Protein 8EXM (pdb70)

Solvent-accessible surface area: 13152 Å² total; per-residue (Å²): 94,30,91,72,61,21,81,81,14,56,96,77,56,34,21,66,54,58,28,56,68,4,101,165,110,20,39,131,82,70,18,172,38,2,118,71,119,126,0,66,97,29,21,36,30,130,55,4,3,0,3,39,104,9,26,8,111,5,127,49,119,109,15,40,0,6,1,0,0,58,0,113,8,150,93,7,143,42,27,0,0,0,1,7,0,3,24,115,69,4,10,5,14,2,0,13,0,0,30,40,44,130,2,56,0,0,0,0,0,0,114,38,91,13,198,60,53,109,28,1,13,61,0,9,5,117,75,91,132,146,72,50,94,19,107,101,21,59,5,67,0,32,4,76,46,74,78,118,54,55,12,1,8,24,26,55,1,62,0,32,24,60,99,87,134,45,69,72,68,2,22,0,2,11,1,37,66,7,66,27,100,17,43,3,92,36,31,12,7,0,0,11,0,0,8,70,0,56,111,36,26,0,13,32,124,138,57,13,27,2,0,0,0,2,6,0,0,6,2,5,0,0,1,0,0,0,0,0,0,0,0,37,6,0,87,76,98,87,57,37,60,48,5,76,2,27,50,10,0,40,54,0,15,92,36,1,54,20,0,0,21,28,24,77,2,0,74,10,0,12,56,0,0,35,33,0,11,92,55,36,146,59,72,68,78,8,47,102,106,2,67,77,96,5,130,8,105,136,119,136,33,159

InterPro domains:
  IPR000242 Tyrosine-specific protein phosphatase, PTPase domain [PF00102] (40-276)
  IPR000242 Tyrosine-specific protein phosphatase, PTPase domain [PR00700] (65-72)
  IPR000242 Tyrosine-specific protein phosphatase, PTPase domain [PR00700] (81-101)
  IPR000242 Tyrosine-specific protein phosphatase, PTPase domain [PR00700] (169-186)
  IPR000242 Tyrosine-specific protein phosphatase, PTPase domain [PR00700] (210-228)
  IPR000242 Tyrosine-specific protein phosphatase, PTPase domain [PR00700] (244-259)
  IPR000242 Tyrosine-specific protein phosphatase, PTPase domain [PR00700] (260-270)
  IPR000242 Tyrosine-specific protein phosphatase, PTPase domain [PS50055] (3-277)
  IPR000242 Tyrosine-specific protein phosphatase, PTPase domain [SM00194] (15-279)
  IPR000387 Tyrosine-specific protein phosphatases domain [PS50056] (189-268)
  IPR003595 Protein-tyrosine phosphatase, catalytic [SM00404] (170-276)
  IPR012265 Protein-tyrosine phosphatase, non-receptor type-1/2 [PIRSF000926] (3-431)
  IPR016130 Protein-tyrosine phosphatase, active site [PS00383] (213-223)
  IPR029021 Protein-tyrosine phosphatase-like [G3DSA:3.90.190.10] (1-298)
  IPR029021 Protein-tyrosine phosphatase-like [SSF52799] (3-294)
  IPR051985 Non-receptor type tyrosine-specific phosphatase [PTHR46047] (1-428)

B-factor: mean 61.6, std 13.48, range [35.21, 102.91]

Structure (mmCIF, N/CA/C/O backbone):
data_8EXM
#
_entry.id   8EXM
#
_cell.length_a   88.590
_cell.length_b   88.590
_cell.length_c   132.165
_cell.angle_alpha   90.000
_cell.angle_beta   90.000
_cell.angle_gamma   90.000
#
_symmetry.space_group_name_H-M   'P 43 21 2'
#
loop_
_entity.id
_entity.type
_entity.pdbx_description
1 polymer 'Tyrosine-protein phosphatase non-receptor type 1'
2 polymer 'Tyrosine-protein kinase JAK3 activation loop peptide'
3 non-polymer 'PHOSPHATE ION'
4 non-polymer 2-AMINO-2-HYDROXYMETHYL-PROPANE-1,3-DIOL
5 water water
#
loop_
_atom_site.group_PDB
_atom_site.id
_atom_site.type_symbol
_atom_site.label_atom_id
_atom_site.label_alt_id
_atom_site.label_comp_id
_atom_site.label_asym_id
_atom_site.label_entity_id
_atom_site.label_seq_id
_atom_site.pdbx_PDB_ins_code
_atom_site.Cartn_x
_atom_site.Cartn_y
_atom_site.Cartn_z
_atom_site.occupancy
_atom_site.B_iso_or_equiv
_atom_site.auth_seq_id
_atom_site.auth_comp_id
_atom_site.auth_asym_id
_atom_site.auth_atom_id
_atom_site.pdbx_PDB_model_num
ATOM 1 N N . GLU A 1 2 ? -9.814 -36.347 -23.424 1.00 99.83 2 GLU A N 1
ATOM 2 C CA . GLU A 1 2 ? -10.000 -35.264 -22.466 1.00 97.91 2 GLU A CA 1
ATOM 3 C C . GLU A 1 2 ? -9.599 -35.716 -21.064 1.00 99.90 2 GLU A C 1
ATOM 4 O O . GLU A 1 2 ? -10.401 -36.312 -20.342 1.00 96.95 2 GLU A O 1
ATOM 6 N N . MET A 1 3 ? -8.341 -35.435 -20.684 1.00 101.83 3 MET A N 1
ATOM 7 C CA . MET A 1 3 ? -7.824 -35.798 -19.359 1.00 98.92 3 MET A CA 1
ATOM 8 C C . MET A 1 3 ? -8.404 -34.938 -18.237 1.00 99.06 3 MET A C 1
ATOM 9 O O . MET A 1 3 ? -7.933 -35.063 -17.088 1.00 97.32 3 MET A O 1
ATOM 14 N N . GLU A 1 4 ? -9.378 -34.072 -18.536 1.00 95.88 4 GLU A N 1
ATOM 15 C CA . GLU A 1 4 ? -10.151 -33.435 -17.478 1.00 94.45 4 GLU A CA 1
ATOM 16 C C . GLU A 1 4 ? -10.897 -34.461 -16.639 1.00 98.07 4 GLU A C 1
ATOM 17 O O . GLU A 1 4 ? -11.285 -34.162 -15.503 1.00 98.78 4 GLU A O 1
ATOM 23 N N . LYS A 1 5 ? -11.110 -35.663 -17.174 1.00 97.50 5 LYS A N 1
ATOM 24 C CA . LYS A 1 5 ? -11.696 -36.734 -16.378 1.00 95.66 5 LYS A CA 1
ATOM 25 C C . LYS A 1 5 ? -10.773 -37.111 -15.224 1.00 95.81 5 LYS A C 1
ATOM 26 O O . LYS A 1 5 ? -11.130 -36.959 -14.050 1.00 95.70 5 LYS A O 1
ATOM 28 N N . GLU A 1 6 ? -9.563 -37.586 -15.543 1.00 96.69 6 GLU A N 1
ATOM 29 C CA . GLU A 1 6 ? -8.624 -37.992 -14.502 1.00 93.76 6 GLU A CA 1
ATOM 30 C C . GLU A 1 6 ? -8.428 -36.906 -13.455 1.00 96.50 6 GLU A C 1
ATOM 31 O O . GLU A 1 6 ? -7.988 -37.207 -12.337 1.00 95.14 6 GLU A O 1
ATOM 34 N N . PHE A 1 7 ? -8.758 -35.654 -13.784 1.00 96.87 7 PHE A N 1
ATOM 35 C CA . PHE A 1 7 ? -8.591 -34.542 -12.855 1.00 94.80 7 PHE A CA 1
ATOM 36 C C . PHE A 1 7 ? -9.770 -34.435 -11.891 1.00 94.77 7 PHE A C 1
ATOM 37 O O . PHE A 1 7 ? -9.597 -34.541 -10.672 1.00 94.71 7 PHE A O 1
ATOM 45 N N . GLU A 1 8 ? -10.976 -34.204 -12.427 1.00 96.73 8 GLU A N 1
ATOM 46 C CA . GLU A 1 8 ? -12.171 -34.180 -11.584 1.00 94.92 8 GLU A CA 1
ATOM 47 C C . GLU A 1 8 ? -12.289 -35.459 -10.761 1.00 94.39 8 GLU A C 1
ATOM 48 O O . GLU A 1 8 ? -12.709 -35.426 -9.597 1.00 94.91 8 GLU A O 1
ATOM 51 N N . GLN A 1 9 ? -11.905 -36.598 -11.343 1.00 93.20 9 GLN A N 1
ATOM 52 C CA . GLN A 1 9 ? -11.910 -37.848 -10.590 1.00 93.95 9 GLN A CA 1
ATOM 53 C C . GLN A 1 9 ? -10.992 -37.764 -9.376 1.00 95.65 9 GLN A C 1
ATOM 54 O O . GLN A 1 9 ? -11.343 -38.241 -8.289 1.00 96.16 9 GLN A O 1
ATOM 57 N N . ILE A 1 10 ? -9.817 -37.154 -9.538 1.00 96.10 10 ILE A N 1
ATOM 58 C CA . ILE A 1 10 ? -8.881 -37.064 -8.421 1.00 94.22 10 ILE A CA 1
ATOM 59 C C . ILE A 1 10 ? -9.297 -35.988 -7.423 1.00 91.94 10 ILE A C 1
ATOM 60 O O . ILE A 1 10 ? -9.067 -36.144 -6.219 1.00 90.91 10 ILE A O 1
ATOM 65 N N . ASP A 1 11 ? -9.899 -34.887 -7.887 1.00 93.05 11 ASP A N 1
ATOM 66 C CA . ASP A 1 11 ? -10.282 -33.818 -6.965 1.00 94.25 11 ASP A CA 1
ATOM 67 C C . ASP A 1 11 ? -11.495 -34.217 -6.133 1.00 95.87 11 ASP A C 1
ATOM 68 O O . ASP A 1 11 ? -11.516 -34.017 -4.910 1.00 93.95 11 ASP A O 1
ATOM 73 N N . LYS A 1 12 ? -12.527 -34.768 -6.781 1.00 96.15 12 LYS A N 1
ATOM 74 C CA . LYS A 1 12 ? -13.629 -35.365 -6.035 1.00 95.07 12 LYS A CA 1
ATOM 75 C C . LYS A 1 12 ? -13.113 -36.471 -5.123 1.00 93.93 12 LYS A C 1
ATOM 76 O O . LYS A 1 12 ? -13.372 -36.470 -3.913 1.00 92.05 12 LYS A O 1
ATOM 78 N N . SER A 1 13 ? -12.355 -37.414 -5.692 1.00 92.66 13 SER A N 1
ATOM 79 C CA . SER A 1 13 ? -11.729 -38.457 -4.886 1.00 92.20 13 SER A CA 1
ATOM 80 C C . SER A 1 13 ? -10.799 -37.875 -3.824 1.00 96.13 13 SER A C 1
ATOM 81 O O . SER A 1 13 ? -10.616 -38.483 -2.762 1.00 94.77 13 SER A O 1
ATOM 84 N N . GLY A 1 14 ? -10.195 -36.714 -4.095 1.00 96.92 14 GLY A N 1
ATOM 85 C CA . GLY A 1 14 ? -9.350 -36.034 -3.124 1.00 93.32 14 GLY A CA 1
ATOM 86 C C . GLY A 1 14 ? -8.014 -36.691 -2.837 1.00 92.16 14 GLY A C 1
ATOM 87 O O . GLY A 1 14 ? -7.445 -36.477 -1.760 1.00 91.66 14 GLY A O 1
ATOM 88 N N . SER A 1 15 ?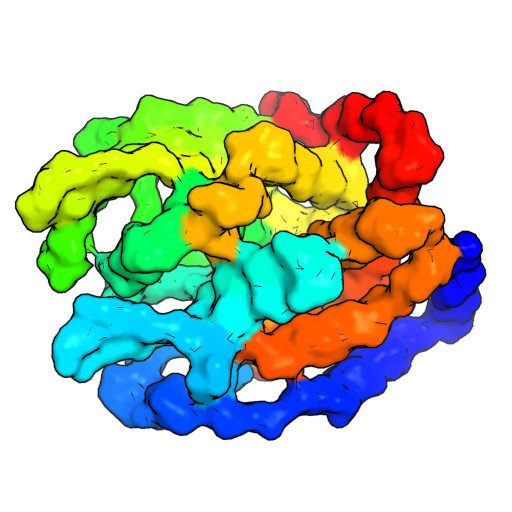 -7.480 -37.466 -3.778 1.00 88.82 15 SER A N 1
ATOM 89 C CA . SER A 1 15 ? -6.300 -38.295 -3.554 1.00 88.02 15 SER A CA 1
ATOM 90 C C . SER A 1 15 ? -5.056 -37.735 -4.242 1.00 85.81 15 SER A C 1
ATOM 91 O O . SER A 1 15 ? -4.250 -38.480 -4.807 1.00 81.36 15 SER A O 1
ATOM 94 N N . TRP A 1 16 ? -4.879 -36.411 -4.204 1.00 85.85 16 TRP A N 1
ATOM 95 C CA . TRP A 1 16 ? -3.707 -35.807 -4.835 1.00 82.30 16 TRP A CA 1
ATOM 96 C C . TRP A 1 16 ? -2.426 -36.209 -4.115 1.00 77.07 16 TRP A C 1
ATOM 97 O O . TRP A 1 16 ? -1.439 -36.592 -4.753 1.00 75.99 16 TRP A O 1
ATOM 108 N N . ALA A 1 17 ? -2.421 -36.128 -2.780 1.00 75.25 17 ALA A N 1
ATOM 109 C CA . ALA A 1 17 ? -1.262 -36.585 -2.023 1.00 73.63 17 ALA A CA 1
ATOM 110 C C . ALA A 1 17 ? -1.020 -38.071 -2.241 1.00 77.93 17 ALA A C 1
ATOM 111 O O . ALA A 1 17 ? 0.131 -38.519 -2.321 1.00 78.96 17 ALA A O 1
ATOM 113 N N . ALA A 1 18 ? -2.092 -38.856 -2.342 1.00 80.35 18 ALA A N 1
ATOM 114 C CA . ALA A 1 18 ? -1.937 -40.271 -2.652 1.00 80.32 18 ALA A CA 1
ATOM 115 C C . ALA A 1 18 ? -1.159 -40.453 -3.947 1.00 78.20 18 ALA A C 1
ATOM 116 O O . ALA A 1 18 ? -0.204 -41.234 -4.013 1.00 75.11 18 ALA A O 1
ATOM 118 N N . ILE A 1 19 ? -1.544 -39.713 -4.987 1.00 80.78 19 ILE A N 1
ATOM 119 C CA . ILE A 1 19 ? -0.890 -39.845 -6.284 1.00 79.19 19 ILE A CA 1
ATOM 120 C C . ILE A 1 19 ? 0.514 -39.253 -6.243 1.00 77.02 19 ILE A C 1
ATOM 121 O O . ILE A 1 19 ? 1.447 -39.792 -6.854 1.00 73.41 19 ILE A O 1
ATOM 126 N N . TYR A 1 20 ? 0.693 -38.143 -5.520 1.00 75.28 20 TYR A N 1
ATOM 127 C CA . TYR A 1 20 ? 2.019 -37.544 -5.413 1.00 74.32 20 TYR A CA 1
ATOM 128 C C . TYR A 1 20 ? 3.003 -38.503 -4.753 1.00 72.85 20 TYR A C 1
ATOM 129 O O . TYR A 1 20 ? 4.134 -38.661 -5.228 1.00 72.47 20 TYR A O 1
ATOM 138 N N . GLU A 1 21 ? 2.588 -39.165 -3.665 1.00 75.80 21 GLU A N 1
ATOM 139 C CA . GLU A 1 21 ? 3.493 -40.077 -2.969 1.00 74.00 21 GLU A CA 1
ATOM 140 C C . GLU A 1 21 ? 3.862 -41.278 -3.834 1.00 74.47 21 GLU A C 1
ATOM 141 O O . GLU A 1 21 ? 4.966 -41.820 -3.704 1.00 71.14 21 GLU A O 1
ATOM 143 N N . ASP A 1 22 ? 2.967 -41.702 -4.730 1.00 74.48 22 ASP A N 1
ATOM 144 C CA . ASP A 1 22 ? 3.292 -42.833 -5.594 1.00 74.61 22 ASP A CA 1
ATOM 145 C C . ASP A 1 22 ? 4.469 -42.511 -6.496 1.00 74.45 22 ASP A C 1
ATOM 146 O O . ASP A 1 22 ? 5.312 -43.376 -6.766 1.00 74.04 22 ASP A O 1
ATOM 151 N N . ILE A 1 23 ? 4.546 -41.265 -6.970 1.00 75.31 23 ILE A N 1
ATOM 152 C CA . ILE A 1 23 ? 5.639 -40.877 -7.853 1.00 72.87 23 ILE A CA 1
ATOM 153 C C . ILE A 1 23 ? 6.958 -40.865 -7.096 1.00 65.10 23 ILE A C 1
ATOM 154 O O . ILE A 1 23 ? 7.986 -41.309 -7.618 1.00 66.27 23 ILE A O 1
ATOM 159 N N . ARG A 1 24 ? 6.951 -40.366 -5.857 1.00 67.68 24 ARG A N 1
ATOM 160 C CA . ARG A 1 24 ? 8.142 -40.462 -5.021 1.00 69.28 24 ARG A CA 1
ATOM 161 C C . ARG A 1 24 ? 8.625 -41.898 -4.932 1.00 69.85 24 ARG A C 1
ATOM 162 O O . ARG A 1 24 ? 9.832 -42.167 -4.992 1.00 69.16 24 ARG A O 1
ATOM 167 N N . HIS A 1 25 ? 7.690 -42.841 -4.801 1.00 69.80 25 HIS A N 1
ATOM 168 C CA . HIS A 1 25 ? 8.080 -44.229 -4.591 1.00 71.55 25 HIS A CA 1
ATOM 169 C C . HIS A 1 25 ? 8.644 -44.841 -5.865 1.00 70.20 25 HIS A C 1
ATOM 170 O O . HIS A 1 25 ? 9.622 -45.598 -5.821 1.00 67.36 25 HIS A O 1
ATOM 177 N N . GLU A 1 26 ? 8.058 -44.506 -7.013 1.00 70.39 26 GLU A N 1
ATOM 178 C CA . GLU A 1 26 ? 8.518 -45.065 -8.276 1.00 70.30 26 GLU A CA 1
ATOM 179 C C . GLU A 1 26 ? 9.712 -44.320 -8.870 1.00 67.59 26 GLU A C 1
ATOM 180 O O . GLU A 1 26 ? 10.381 -44.865 -9.758 1.00 65.09 26 GLU A O 1
ATOM 186 N N . ALA A 1 27 ? 10.009 -43.108 -8.400 1.00 64.18 27 ALA A N 1
ATOM 187 C CA . ALA A 1 27 ? 11.017 -42.281 -9.059 1.00 64.19 27 ALA A CA 1
ATOM 188 C C . ALA A 1 27 ? 12.399 -42.926 -9.002 1.00 57.46 27 ALA A C 1
ATOM 189 O O . ALA A 1 27 ? 12.772 -43.573 -8.021 1.00 57.94 27 ALA A O 1
ATOM 191 N N . SER A 1 28 ? 13.170 -42.718 -10.069 1.00 54.59 28 SER A N 1
ATOM 192 C CA . SER A 1 28 ? 14.491 -43.307 -10.195 1.00 53.45 28 SER A CA 1
ATOM 193 C C . SER A 1 28 ? 15.387 -42.946 -9.014 1.00 60.45 28 SER A C 1
ATOM 194 O O . SER A 1 28 ? 15.055 -42.088 -8.184 1.00 60.96 28 SER A O 1
ATOM 197 N N . ASP A 1 29 ? 16.556 -43.580 -8.960 1.00 61.99 29 ASP A N 1
ATOM 198 C CA . ASP A 1 29 ? 17.481 -43.433 -7.832 1.00 61.10 29 ASP A CA 1
ATOM 199 C C . ASP A 1 29 ? 18.865 -43.821 -8.366 1.00 61.58 29 ASP A C 1
ATOM 200 O O . ASP A 1 29 ? 19.215 -45.000 -8.386 1.00 65.85 29 ASP A O 1
ATOM 205 N N . PHE A 1 30 ? 19.624 -42.832 -8.814 1.00 57.68 30 PHE A N 1
ATOM 206 C CA . PHE A 1 30 ? 20.943 -43.125 -9.352 1.00 56.95 30 PHE A CA 1
ATOM 207 C C . PHE A 1 30 ? 22.033 -42.562 -8.455 1.00 55.98 30 PHE A C 1
ATOM 208 O O . PHE A 1 30 ? 21.771 -41.701 -7.608 1.00 57.00 30 PHE A O 1
ATOM 216 N N . PRO A 1 31 ? 23.270 -43.041 -8.590 1.00 54.97 31 PRO A N 1
ATOM 217 C CA . PRO A 1 31 ? 24.341 -42.534 -7.729 1.00 57.66 31 PRO A CA 1
ATOM 218 C C . PRO A 1 31 ? 24.613 -41.056 -7.982 1.00 60.84 31 PRO A C 1
ATOM 219 O O . PRO A 1 31 ? 24.601 -40.589 -9.124 1.00 55.92 31 PRO A O 1
ATOM 223 N N . CYS A 1 32 ? 24.895 -40.333 -6.892 1.00 63.57 32 CYS A N 1
ATOM 224 C CA . CYS A 1 32 ? 25.353 -38.951 -6.927 1.00 57.73 32 CYS A CA 1
ATOM 225 C C . CYS A 1 32 ? 26.738 -38.859 -6.303 1.00 59.75 32 CYS A C 1
ATOM 226 O O . CYS A 1 32 ? 26.920 -38.213 -5.271 1.00 61.41 32 CYS A O 1
ATOM 229 N N . ARG A 1 33 ? 27.737 -39.470 -6.942 1.00 59.72 33 ARG A N 1
ATOM 230 C CA . ARG A 1 33 ? 29.027 -39.652 -6.282 1.00 59.01 33 ARG A CA 1
ATOM 231 C C . ARG A 1 33 ? 29.864 -38.375 -6.300 1.00 60.04 33 ARG A C 1
ATOM 232 O O . ARG A 1 33 ? 30.447 -37.994 -5.277 1.00 59.26 33 ARG A O 1
ATOM 240 N N . VAL A 1 34 ? 29.973 -37.726 -7.461 1.00 54.22 34 VAL A N 1
ATOM 241 C CA . VAL A 1 34 ? 30.725 -36.476 -7.541 1.00 53.71 34 VAL A CA 1
ATOM 242 C C . VAL A 1 34 ? 30.106 -35.429 -6.619 1.00 53.77 34 VAL A C 1
ATOM 243 O O . VAL A 1 34 ? 30.806 -34.763 -5.846 1.00 56.23 34 VAL A O 1
ATOM 247 N N . ALA A 1 35 ? 28.782 -35.311 -6.646 1.00 51.19 35 ALA A N 1
ATOM 248 C CA . ALA A 1 35 ? 28.096 -34.376 -5.765 1.00 51.97 35 ALA A CA 1
ATOM 249 C C . ALA A 1 35 ? 28.490 -34.574 -4.311 1.00 57.85 35 ALA A C 1
ATOM 250 O O . ALA A 1 35 ? 28.518 -33.609 -3.539 1.00 55.05 35 ALA A O 1
ATOM 252 N N . LYS A 1 36 ? 28.783 -35.816 -3.911 1.00 59.23 36 LYS A N 1
ATOM 253 C CA . LYS A 1 36 ? 29.006 -36.111 -2.500 1.00 58.10 36 LYS A CA 1
ATOM 254 C C . LYS A 1 36 ? 30.464 -36.015 -2.085 1.00 53.26 36 LYS A C 1
ATOM 255 O O . LYS A 1 36 ? 30.745 -36.095 -0.890 1.00 58.06 36 LYS A O 1
ATOM 261 N N . LEU A 1 37 ? 31.389 -35.853 -3.017 1.00 52.13 37 LEU A N 1
ATOM 262 C CA . LEU A 1 37 ? 32.776 -35.683 -2.612 1.00 57.40 37 LEU A CA 1
ATOM 263 C C . LEU A 1 37 ? 32.903 -34.526 -1.625 1.00 61.32 37 LEU A C 1
ATOM 264 O O . LEU A 1 37 ? 32.082 -33.593 -1.625 1.00 60.54 37 LEU A O 1
ATOM 269 N N . PRO A 1 38 ? 33.919 -34.558 -0.759 1.00 66.42 38 PRO A N 1
ATOM 270 C CA . PRO A 1 38 ? 34.044 -33.486 0.237 1.00 62.92 38 PRO A CA 1
ATOM 271 C C . PRO A 1 38 ? 34.444 -32.156 -0.370 1.00 60.46 38 PRO A C 1
ATOM 272 O O . PRO A 1 38 ? 33.925 -31.114 0.053 1.00 62.97 38 PRO A O 1
ATOM 276 N N . LYS A 1 39 ? 35.336 -32.151 -1.361 1.00 56.45 39 LYS A N 1
ATOM 277 C CA . LYS A 1 39 ? 35.722 -30.884 -1.961 1.00 58.61 39 LYS A CA 1
ATOM 278 C C . LYS A 1 39 ? 34.541 -30.159 -2.601 1.00 60.37 39 LYS A C 1
ATOM 279 O O . LYS A 1 39 ? 34.703 -29.023 -3.048 1.00 60.25 39 LYS A O 1
ATOM 285 N N . ASN A 1 40 ? 33.361 -30.783 -2.640 1.00 55.80 40 ASN A N 1
ATOM 286 C CA . ASN A 1 40 ? 32.180 -30.182 -3.243 1.00 54.74 40 ASN A CA 1
ATOM 287 C C . ASN A 1 40 ? 31.095 -29.912 -2.220 1.00 56.84 40 ASN A C 1
ATOM 288 O O . ASN A 1 40 ? 29.984 -29.525 -2.602 1.00 54.81 40 ASN A O 1
ATOM 293 N N . LYS A 1 41 ? 31.383 -30.088 -0.929 1.00 53.04 41 LYS A N 1
ATOM 294 C CA . LYS A 1 41 ? 30.356 -29.824 0.072 1.00 55.57 41 LYS A CA 1
ATOM 295 C C . LYS A 1 41 ? 29.853 -28.384 -0.024 1.00 56.79 41 LYS A C 1
ATOM 296 O O . LYS A 1 41 ? 28.652 -28.128 0.120 1.00 54.70 41 LYS A O 1
ATOM 298 N N . ASN A 1 42 ? 30.752 -27.430 -0.283 1.00 55.20 42 ASN A N 1
ATOM 299 C CA . ASN A 1 42 ? 30.384 -26.018 -0.320 1.00 59.05 42 ASN A CA 1
ATOM 300 C C . ASN A 1 42 ? 29.825 -25.575 -1.668 1.00 58.63 42 ASN A C 1
ATOM 301 O O . ASN A 1 42 ? 29.517 -24.390 -1.830 1.00 56.82 42 ASN A O 1
ATOM 306 N N . ARG A 1 43 ? 29.706 -26.474 -2.645 1.00 60.20 43 ARG A N 1
ATOM 307 C CA . ARG A 1 43 ? 29.077 -26.128 -3.912 1.00 50.38 43 ARG A CA 1
ATOM 308 C C . ARG A 1 43 ? 27.634 -26.585 -3.982 1.00 48.38 43 ARG A C 1
ATOM 309 O O . ARG A 1 43 ? 26.985 -26.388 -5.016 1.00 50.90 43 ARG A O 1
ATOM 317 N N . ASN A 1 44 ? 27.108 -27.147 -2.898 1.00 49.29 44 ASN A N 1
ATOM 318 C CA . ASN A 1 44 ? 25.724 -27.593 -2.822 1.00 49.24 44 ASN A CA 1
ATOM 319 C C . ASN A 1 44 ? 25.011 -26.776 -1.765 1.00 50.09 44 ASN A C 1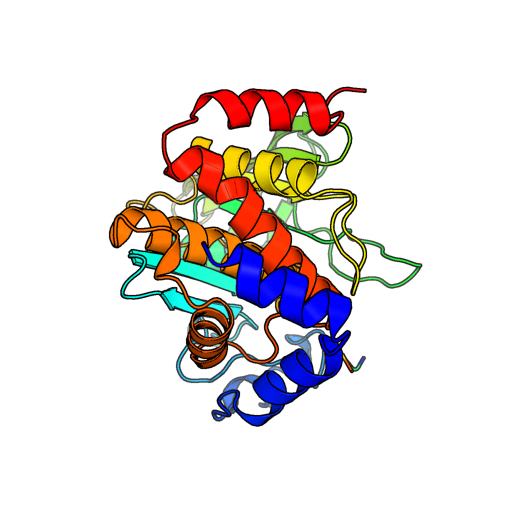
ATOM 320 O O . ASN A 1 44 ? 25.516 -26.635 -0.652 1.00 51.86 44 ASN A O 1
ATOM 325 N N . ARG A 1 45 ? 23.828 -26.272 -2.107 1.00 51.86 45 ARG A N 1
ATOM 326 C CA . ARG A 1 45 ? 23.055 -25.459 -1.175 1.00 56.61 45 ARG A CA 1
ATOM 327 C C . ARG A 1 45 ? 22.350 -26.323 -0.137 1.00 59.00 45 ARG A C 1
ATOM 328 O O . ARG A 1 45 ? 22.285 -25.955 1.042 1.00 64.41 45 ARG A O 1
ATOM 336 N N . TYR A 1 46 ? 21.794 -27.448 -0.564 1.00 54.31 46 TYR A N 1
ATOM 337 C CA . TYR A 1 46 ? 21.116 -28.380 0.319 1.00 59.64 46 TYR A CA 1
ATOM 338 C C . TYR A 1 46 ? 21.834 -29.721 0.277 1.00 62.06 46 TYR A C 1
ATOM 339 O O . TYR A 1 46 ? 22.363 -30.131 -0.762 1.00 60.70 46 TYR A O 1
ATOM 348 N N . ARG A 1 47 ? 21.858 -30.412 1.408 1.00 65.48 47 ARG A N 1
ATOM 349 C CA . ARG A 1 47 ? 22.619 -31.652 1.451 1.00 69.41 47 ARG A CA 1
ATOM 350 C C . ARG A 1 47 ? 21.793 -32.882 1.094 1.00 68.49 47 ARG A C 1
ATOM 351 O O . ARG A 1 47 ? 22.361 -33.975 0.989 1.00 66.55 47 ARG A O 1
ATOM 359 N N . ASP A 1 48 ? 20.486 -32.727 0.870 1.00 63.91 48 ASP A N 1
ATOM 360 C CA . ASP A 1 48 ? 19.655 -33.786 0.313 1.00 67.05 48 ASP A CA 1
ATOM 361 C C . ASP A 1 48 ? 19.194 -33.482 -1.115 1.00 66.30 48 ASP A C 1
ATOM 362 O O . ASP A 1 48 ? 18.172 -34.011 -1.556 1.00 67.83 48 ASP A O 1
ATOM 367 N N . VAL A 1 49 ? 19.924 -32.634 -1.846 1.00 63.71 49 VAL A N 1
ATOM 368 C CA . VAL A 1 49 ? 19.594 -32.323 -3.237 1.00 59.50 49 VAL A CA 1
ATOM 369 C C . VAL A 1 49 ? 20.877 -32.322 -4.053 1.00 56.27 49 VAL A C 1
ATOM 370 O O . VAL A 1 49 ? 21.678 -31.386 -3.949 1.00 58.45 49 VAL A O 1
ATOM 374 N N . SER A 1 50 ? 21.079 -33.357 -4.868 1.00 53.96 50 SER A N 1
ATOM 375 C CA . SER A 1 50 ? 22.302 -33.504 -5.658 1.00 53.47 50 SER A CA 1
ATOM 376 C C . SER A 1 50 ? 21.978 -33.984 -7.065 1.00 54.37 50 SER A C 1
ATOM 377 O O . SER A 1 50 ? 21.019 -34.745 -7.259 1.00 54.84 50 SER A O 1
ATOM 380 N N . PRO A 1 51 ? 22.787 -33.600 -8.057 1.00 50.77 51 PRO A N 1
ATOM 381 C CA . PRO A 1 51 ? 22.594 -34.127 -9.411 1.00 49.52 51 PRO A CA 1
ATOM 382 C C . PRO A 1 51 ? 23.111 -35.554 -9.531 1.00 48.40 51 PRO A C 1
ATOM 383 O O . PRO A 1 51 ? 24.170 -35.894 -8.998 1.00 47.05 51 PRO A O 1
ATOM 387 N N . PHE A 1 52 ? 22.373 -36.377 -10.281 1.00 47.72 52 PHE A N 1
ATOM 388 C CA . PHE A 1 52 ? 22.868 -37.699 -10.658 1.00 48.12 52 PHE A CA 1
ATOM 389 C C . PHE A 1 52 ? 24.152 -37.572 -11.465 1.00 48.83 52 PHE A C 1
ATOM 390 O O . PHE A 1 52 ? 24.271 -36.700 -12.331 1.00 50.92 52 PHE A O 1
ATOM 398 N N . ASP A 1 53 ? 25.114 -38.453 -11.180 1.00 45.82 53 ASP A N 1
ATOM 399 C CA . ASP A 1 53 ? 26.347 -38.489 -11.965 1.00 46.89 53 ASP A CA 1
ATOM 400 C C . ASP A 1 53 ? 26.086 -38.572 -13.460 1.00 48.22 53 ASP A C 1
ATOM 401 O O . ASP A 1 53 ? 26.869 -38.037 -14.253 1.00 52.56 53 ASP A O 1
ATOM 406 N N . HIS A 1 54 ? 25.033 -39.275 -13.879 1.00 44.28 54 HIS A N 1
ATOM 407 C CA . HIS A 1 54 ? 24.931 -39.552 -15.308 1.00 50.59 54 HIS A CA 1
ATOM 408 C C . HIS A 1 54 ? 24.417 -38.359 -16.107 1.00 48.00 54 HIS A C 1
ATOM 409 O O . HIS A 1 54 ? 24.682 -38.277 -17.309 1.00 47.72 54 HIS A O 1
ATOM 416 N N . SER A 1 55 ? 23.711 -37.428 -15.472 1.00 46.26 55 SER A N 1
ATOM 417 C CA . SER A 1 55 ? 23.144 -36.284 -16.176 1.00 48.48 55 SER A CA 1
ATOM 418 C C . SER A 1 55 ? 23.675 -34.942 -15.673 1.00 48.79 55 SER A C 1
ATOM 419 O O . SER A 1 55 ? 23.104 -33.898 -16.017 1.00 47.98 55 SER A O 1
ATOM 422 N N . ARG A 1 56 ? 24.740 -34.934 -14.874 1.00 46.13 56 ARG A N 1
ATOM 423 C CA . ARG A 1 56 ? 25.223 -33.685 -14.304 1.00 47.16 56 ARG A CA 1
ATOM 424 C C . ARG A 1 56 ? 25.987 -32.885 -15.352 1.00 45.43 56 ARG A C 1
ATOM 425 O O . ARG A 1 56 ? 26.694 -33.445 -16.193 1.00 45.89 56 ARG A O 1
ATOM 433 N N . ILE A 1 57 ? 25.842 -31.561 -15.288 1.00 44.94 57 ILE A N 1
ATOM 434 C CA . ILE A 1 57 ? 26.613 -30.668 -16.147 1.00 45.86 57 ILE A CA 1
ATOM 435 C C . ILE A 1 57 ? 28.055 -30.614 -15.669 1.00 42.06 57 ILE A C 1
ATOM 436 O O . ILE A 1 57 ? 28.322 -30.479 -14.472 1.00 47.39 57 ILE A O 1
ATOM 441 N N . LYS A 1 58 ? 28.997 -30.659 -16.598 1.00 44.31 58 LYS A N 1
ATOM 442 C CA . LYS A 1 58 ? 30.406 -30.531 -16.254 1.00 51.16 58 LYS A CA 1
ATOM 443 C C . LYS A 1 58 ? 30.965 -29.203 -16.753 1.00 49.50 58 LYS A C 1
ATOM 444 O O . LYS A 1 58 ? 30.853 -28.882 -17.938 1.00 50.84 58 LYS A O 1
ATOM 450 N N . LEU A 1 59 ? 31.578 -28.446 -15.849 1.00 50.14 59 LEU A N 1
ATOM 451 C CA . LEU A 1 59 ? 32.360 -27.280 -16.240 1.00 51.38 59 LEU A CA 1
ATOM 452 C C . LEU A 1 59 ? 33.608 -27.711 -16.994 1.00 54.60 59 LEU A C 1
ATOM 453 O O . LEU A 1 59 ? 34.234 -28.719 -16.656 1.00 56.68 59 LEU A O 1
ATOM 458 N N . HIS A 1 60 ? 33.984 -26.930 -18.009 1.00 52.12 60 HIS A N 1
ATOM 459 C CA . HIS A 1 60 ? 35.191 -27.197 -18.789 1.00 56.34 60 HIS A CA 1
ATOM 460 C C . HIS A 1 60 ? 36.412 -26.608 -18.072 1.00 61.24 60 HIS A C 1
ATOM 461 O O . HIS A 1 60 ? 37.135 -25.752 -18.577 1.00 62.75 60 HIS A O 1
ATOM 468 N N . GLN A 1 61 ? 36.615 -27.095 -16.851 1.00 66.57 61 GLN A N 1
ATOM 469 C CA . GLN A 1 61 ? 37.715 -26.714 -15.977 1.00 70.73 61 GLN A CA 1
ATOM 470 C C . GLN A 1 61 ? 38.583 -27.935 -15.718 1.00 76.13 61 GLN A C 1
ATOM 471 O O . GLN A 1 61 ? 38.065 -29.048 -15.559 1.00 75.49 61 GLN A O 1
ATOM 477 N N . GLU A 1 62 ? 39.902 -27.731 -15.657 1.00 80.56 62 GLU A N 1
ATOM 478 C CA . GLU A 1 62 ? 40.798 -28.861 -15.418 1.00 83.77 62 GLU A CA 1
ATOM 479 C C . GLU A 1 62 ? 40.872 -29.247 -13.942 1.00 83.52 62 GLU A C 1
ATOM 480 O O . GLU A 1 62 ? 41.218 -30.393 -13.633 1.00 82.70 62 GLU A O 1
ATOM 482 N N . ASP A 1 63 ? 40.546 -28.332 -13.024 1.00 81.03 63 ASP A N 1
ATOM 483 C CA . ASP A 1 63 ? 40.660 -28.625 -11.598 1.00 80.27 63 ASP A CA 1
ATOM 484 C C . ASP A 1 63 ? 39.380 -29.277 -11.080 1.00 77.84 63 ASP A C 1
ATOM 485 O O . ASP A 1 63 ? 39.355 -30.482 -10.817 1.00 80.06 63 ASP A O 1
ATOM 490 N N . ASN A 1 64 ? 38.312 -28.494 -10.925 1.00 71.32 64 ASN A N 1
ATOM 491 C CA . ASN A 1 64 ? 37.054 -29.001 -10.394 1.00 65.05 64 ASN A CA 1
ATOM 492 C C . ASN A 1 64 ? 35.935 -28.674 -11.372 1.00 62.93 64 ASN A C 1
ATOM 493 O O . ASN A 1 64 ? 35.619 -27.501 -11.599 1.00 61.80 64 ASN A O 1
ATOM 498 N N . ASP A 1 65 ? 35.324 -29.710 -11.940 1.00 59.07 65 ASP A N 1
ATOM 499 C CA . ASP A 1 65 ? 34.333 -29.515 -12.984 1.00 55.53 65 ASP A CA 1
ATOM 500 C C . ASP A 1 65 ? 32.905 -29.616 -12.464 1.00 49.09 65 ASP A C 1
ATOM 501 O O . ASP A 1 65 ? 31.975 -29.741 -13.264 1.00 50.44 65 ASP A O 1
ATOM 506 N N . TYR A 1 66 ? 32.709 -29.541 -11.150 1.00 48.96 66 TYR A N 1
ATOM 507 C CA . TYR A 1 66 ? 31.425 -29.847 -10.538 1.00 49.87 66 TYR A CA 1
ATOM 508 C C . TYR A 1 66 ? 30.569 -28.604 -10.318 1.00 50.07 66 TYR A C 1
ATOM 509 O O . TYR A 1 66 ? 31.041 -27.604 -9.765 1.00 47.54 66 TYR A O 1
ATOM 518 N N . ILE A 1 67 ? 29.291 -28.715 -10.679 1.00 46.43 67 ILE A N 1
ATOM 519 C CA . ILE A 1 67 ? 28.270 -27.745 -10.325 1.00 45.60 67 ILE A CA 1
ATOM 520 C C . ILE A 1 67 ? 26.967 -28.510 -10.120 1.00 43.81 67 ILE A C 1
ATOM 521 O O . ILE A 1 67 ? 26.711 -29.523 -10.774 1.00 45.63 67 ILE A O 1
ATOM 526 N N . ASN A 1 68 ? 26.151 -28.040 -9.184 1.00 41.16 68 ASN A N 1
ATOM 527 C CA . ASN A 1 68 ? 24.886 -28.707 -8.888 1.00 46.16 68 ASN A CA 1
ATOM 528 C C . ASN A 1 68 ? 23.850 -28.313 -9.948 1.00 46.50 68 ASN A C 1
ATOM 529 O O . ASN A 1 68 ? 22.921 -27.533 -9.714 1.00 45.82 68 ASN A O 1
ATOM 534 N N . ALA A 1 69 ? 24.018 -28.889 -11.142 1.00 46.59 69 ALA A N 1
ATOM 535 C CA . ALA A 1 69 ? 23.082 -28.720 -12.245 1.00 44.42 69 ALA A CA 1
ATOM 536 C C . ALA A 1 69 ? 22.915 -30.048 -12.977 1.00 46.48 69 ALA A C 1
ATOM 537 O O . ALA A 1 69 ? 23.837 -30.864 -13.010 1.00 42.60 69 ALA A O 1
ATOM 539 N N . SER A 1 70 ? 21.746 -30.228 -13.612 1.00 43.55 70 SER A N 1
ATOM 540 C CA . SER A 1 70 ? 21.377 -31.457 -14.302 1.00 46.43 70 SER A CA 1
ATOM 541 C C . SER A 1 70 ? 20.833 -31.175 -15.699 1.00 45.65 70 SER A C 1
ATOM 542 O O . SER A 1 70 ? 19.970 -30.309 -15.870 1.00 46.32 70 SER A O 1
ATOM 545 N N . LEU A 1 71 ? 21.294 -31.947 -16.683 1.00 43.26 71 LEU A N 1
ATOM 546 C CA . LEU A 1 71 ? 20.751 -31.894 -18.038 1.00 43.81 71 LEU A CA 1
ATOM 547 C C . LEU A 1 71 ? 19.548 -32.824 -18.137 1.00 45.63 71 LEU A C 1
ATOM 548 O O . LEU A 1 71 ? 19.682 -34.038 -17.961 1.00 48.69 71 LEU A O 1
ATOM 553 N N . ILE A 1 72 ? 18.382 -32.258 -18.406 1.00 48.23 72 ILE A N 1
ATOM 554 C CA . ILE A 1 72 ? 17.145 -33.004 -18.553 1.00 45.71 72 ILE A CA 1
ATOM 555 C C . ILE A 1 72 ? 16.816 -33.016 -20.036 1.00 52.68 72 ILE A C 1
ATOM 556 O O . ILE A 1 72 ? 16.325 -32.024 -20.583 1.00 51.22 72 ILE A O 1
ATOM 561 N N . LYS A 1 73 ? 17.082 -34.142 -20.693 1.00 51.85 73 LYS A N 1
ATOM 562 C CA . LYS A 1 73 ? 16.943 -34.257 -22.144 1.00 54.58 73 LYS A CA 1
ATOM 563 C C . LYS A 1 73 ? 15.663 -35.025 -22.439 1.00 53.03 73 LYS A C 1
ATOM 564 O O . LYS A 1 73 ? 15.625 -36.252 -22.325 1.00 54.92 73 LYS A O 1
ATOM 570 N N . MET A 1 74 ? 14.609 -34.308 -22.794 1.00 50.37 74 MET A N 1
ATOM 571 C CA . MET A 1 74 ? 13.335 -34.950 -23.100 1.00 53.64 74 MET A CA 1
ATOM 572 C C . MET A 1 74 ? 13.375 -35.340 -24.568 1.00 56.12 74 MET A C 1
ATOM 573 O O . MET A 1 74 ? 13.151 -34.510 -25.453 1.00 56.30 74 MET A O 1
ATOM 578 N N . GLU A 1 75 ? 13.670 -36.622 -24.813 1.00 57.14 75 GLU A N 1
ATOM 579 C CA . GLU A 1 75 ? 13.991 -37.100 -26.155 1.00 61.79 75 GLU A CA 1
ATOM 580 C C . GLU A 1 75 ? 12.812 -36.935 -27.107 1.00 62.45 75 GLU A C 1
ATOM 581 O O . GLU A 1 75 ? 12.968 -36.422 -28.222 1.00 61.85 75 GLU A O 1
ATOM 587 N N . GLU A 1 76 ? 11.624 -37.377 -26.688 1.00 58.32 76 GLU A N 1
ATOM 588 C CA . GLU A 1 76 ? 10.461 -37.302 -27.564 1.00 59.70 76 GLU A CA 1
ATOM 589 C C . GLU A 1 76 ? 10.016 -35.858 -27.755 1.00 64.55 76 GLU A C 1
ATOM 590 O O . GLU A 1 76 ? 9.818 -35.401 -28.887 1.00 65.90 76 GLU A O 1
ATOM 596 N N . ALA A 1 77 ? 9.853 -35.120 -26.656 1.00 62.05 77 ALA A N 1
ATOM 597 C CA . ALA A 1 77 ? 9.468 -33.721 -26.770 1.00 59.59 77 ALA A CA 1
ATOM 598 C C . ALA A 1 77 ? 10.494 -32.909 -27.549 1.00 58.35 77 ALA A C 1
ATOM 599 O O . ALA A 1 77 ? 10.157 -31.843 -28.069 1.00 54.71 77 ALA A O 1
ATOM 601 N N . GLN A 1 78 ? 11.738 -33.381 -27.640 1.00 58.97 78 GLN A N 1
ATOM 602 C CA . GLN A 1 78 ? 12.780 -32.701 -28.402 1.00 59.10 78 GLN A CA 1
ATOM 603 C C . GLN A 1 78 ? 13.213 -31.381 -27.757 1.00 57.74 78 GLN A C 1
ATOM 604 O O . GLN A 1 78 ? 13.591 -30.435 -28.455 1.00 60.28 78 GLN A O 1
ATOM 610 N N . ARG A 1 79 ? 13.175 -31.299 -26.430 1.00 52.68 79 ARG A N 1
ATOM 611 C CA . ARG A 1 79 ? 13.706 -30.147 -25.712 1.00 53.28 79 ARG A CA 1
ATOM 612 C C . ARG A 1 79 ? 14.582 -30.607 -24.555 1.00 54.39 79 ARG A C 1
ATOM 613 O O . ARG A 1 79 ? 14.231 -31.546 -23.831 1.00 50.66 79 ARG A O 1
ATOM 621 N N . SER A 1 80 ? 15.723 -29.945 -24.390 1.00 51.06 80 SER A N 1
ATOM 622 C CA . SER A 1 80 ? 16.566 -30.106 -23.213 1.00 51.44 80 SER A CA 1
ATOM 623 C C . SER A 1 80 ? 16.413 -28.908 -22.283 1.00 48.21 80 SER A C 1
ATOM 624 O O . SER A 1 80 ? 16.221 -27.776 -22.736 1.00 47.22 80 SER A O 1
ATOM 627 N N . TYR A 1 81 ? 16.494 -29.169 -20.979 1.00 48.79 81 TYR A N 1
ATOM 628 C CA . TYR A 1 81 ? 16.566 -28.147 -19.946 1.00 45.03 81 TYR A CA 1
ATOM 629 C C . TYR A 1 81 ? 17.754 -28.436 -19.041 1.00 46.52 81 TYR A C 1
ATOM 630 O O . TYR A 1 81 ? 18.158 -29.589 -18.877 1.00 45.16 81 TYR A O 1
ATOM 639 N N . ILE A 1 82 ? 18.313 -27.378 -18.452 1.00 44.96 82 ILE A N 1
ATOM 640 C CA . ILE A 1 82 ? 19.302 -27.489 -17.385 1.00 40.21 82 ILE A CA 1
ATOM 641 C C . ILE A 1 82 ? 18.643 -26.953 -16.123 1.00 45.86 82 ILE A C 1
ATOM 642 O O . ILE A 1 82 ? 18.286 -25.769 -16.052 1.00 44.96 82 ILE A O 1
ATOM 647 N N . LEU A 1 83 ? 18.422 -27.825 -15.147 1.00 42.63 83 LEU A N 1
ATOM 648 C CA . LEU A 1 83 ? 17.912 -27.408 -13.848 1.00 41.47 83 LEU A CA 1
ATOM 649 C C . LEU A 1 83 ? 19.072 -27.357 -12.863 1.00 45.21 83 LEU A C 1
ATOM 650 O O . LEU A 1 83 ? 19.845 -28.314 -12.752 1.00 44.71 83 LEU A O 1
ATOM 655 N N . THR A 1 84 ? 19.218 -26.218 -12.194 1.00 44.52 84 THR A N 1
ATOM 656 C CA . THR A 1 84 ? 20.303 -25.991 -11.261 1.00 44.98 84 THR A CA 1
ATOM 657 C C . THR A 1 84 ? 19.728 -25.351 -10.005 1.00 44.51 84 THR A C 1
ATOM 658 O O . THR A 1 84 ? 18.582 -24.900 -9.990 1.00 45.40 84 THR A O 1
ATOM 662 N N . GLN A 1 85 ? 20.506 -25.374 -8.932 1.00 44.60 85 GLN A N 1
ATOM 663 C CA . GLN A 1 85 ? 20.116 -24.681 -7.712 1.00 48.54 85 GLN A CA 1
ATOM 664 C C . GLN A 1 85 ? 20.379 -23.179 -7.853 1.00 43.53 85 GLN A C 1
ATOM 665 O O . GLN A 1 85 ? 21.210 -22.749 -8.655 1.00 40.55 85 GLN A O 1
ATOM 671 N N . GLY A 1 86 ? 19.698 -22.386 -7.024 1.00 46.10 86 GLY A N 1
ATOM 672 C CA . GLY A 1 86 ? 20.060 -20.994 -6.861 1.00 45.46 86 GLY A CA 1
ATOM 673 C C . GLY A 1 86 ? 21.539 -20.869 -6.537 1.00 46.04 86 GLY A C 1
ATOM 674 O O . GLY A 1 86 ? 22.036 -21.459 -5.574 1.00 48.85 86 GLY A O 1
ATOM 675 N N . PRO A 1 87 ? 22.281 -20.131 -7.360 1.00 42.21 87 PRO A N 1
ATOM 676 C CA . PRO A 1 87 ? 23.734 -20.047 -7.167 1.00 44.64 87 PRO A CA 1
ATOM 677 C C . PRO A 1 87 ? 24.102 -19.595 -5.758 1.00 49.48 87 PRO A C 1
ATOM 678 O O . PRO A 1 87 ? 23.341 -18.902 -5.081 1.00 49.58 87 PRO A O 1
ATOM 682 N N . LEU A 1 88 ? 25.283 -20.011 -5.315 1.00 49.11 88 LEU A N 1
ATOM 683 C CA . LEU A 1 88 ? 25.771 -19.663 -3.990 1.00 50.58 88 LEU A CA 1
ATOM 684 C C . LEU A 1 88 ? 26.786 -18.550 -4.119 1.00 49.88 88 LEU A C 1
ATOM 685 O O . LEU A 1 88 ? 27.303 -18.307 -5.217 1.00 47.48 88 LEU A O 1
ATOM 690 N N . PRO A 1 89 ? 27.110 -17.861 -3.013 1.00 48.16 89 PRO A N 1
ATOM 691 C CA . PRO A 1 89 ? 28.087 -16.767 -3.108 1.00 51.75 89 PRO A CA 1
ATOM 692 C C . PRO A 1 89 ? 29.338 -17.172 -3.832 1.00 51.59 89 PRO A C 1
ATOM 693 O O . PRO A 1 89 ? 29.903 -16.354 -4.580 1.00 46.72 89 PRO A O 1
ATOM 697 N N . ASN A 1 90 ? 29.763 -18.428 -3.680 1.00 46.13 90 ASN A N 1
ATOM 698 C CA . ASN A 1 90 ? 30.971 -18.901 -4.337 1.00 45.30 90 ASN A CA 1
ATOM 699 C C . ASN A 1 90 ? 30.716 -19.600 -5.673 1.00 47.68 90 ASN A C 1
ATOM 700 O O . ASN A 1 90 ? 31.679 -19.929 -6.369 1.00 45.29 90 ASN A O 1
ATOM 705 N N . THR A 1 91 ? 29.461 -19.829 -6.077 1.00 47.91 91 THR A N 1
ATOM 706 C CA . THR A 1 91 ? 29.231 -20.541 -7.335 1.00 48.53 91 THR A CA 1
ATOM 707 C C . THR A 1 91 ? 28.696 -19.651 -8.462 1.00 48.28 91 THR A C 1
ATOM 708 O O . THR A 1 91 ? 28.477 -20.155 -9.572 1.00 46.65 91 THR A O 1
ATOM 712 N N . CYS A 1 92 ? 28.564 -18.334 -8.241 1.00 48.33 92 CYS A N 1
ATOM 713 C CA . CYS A 1 92 ? 28.103 -17.431 -9.303 1.00 45.47 92 CYS A CA 1
ATOM 714 C C . CYS A 1 92 ? 28.977 -17.531 -10.548 1.00 44.13 92 CYS A C 1
ATOM 715 O O . CYS A 1 92 ? 28.472 -17.624 -11.672 1.00 49.12 92 CYS A O 1
ATOM 718 N N . GLY A 1 93 ? 30.293 -17.497 -10.378 1.00 45.15 93 GLY A N 1
ATOM 719 C CA . GLY A 1 93 ? 31.169 -17.704 -11.520 1.00 45.08 93 GLY A CA 1
ATOM 720 C C . GLY A 1 93 ? 30.920 -19.028 -12.226 1.00 49.41 93 GLY A C 1
ATOM 721 O O . GLY A 1 93 ? 30.986 -19.107 -13.458 1.00 47.86 93 GLY A O 1
ATOM 722 N N . HIS A 1 94 ? 30.665 -20.096 -11.454 1.00 45.66 94 HIS A N 1
ATOM 723 C CA . HIS A 1 94 ? 30.415 -21.402 -12.060 1.00 47.40 94 HIS A CA 1
ATOM 724 C C . HIS A 1 94 ? 29.113 -21.391 -12.835 1.00 44.43 94 HIS A C 1
ATOM 725 O O . HIS A 1 94 ? 29.021 -21.990 -13.913 1.00 46.21 94 HIS A O 1
ATOM 732 N N . PHE A 1 95 ? 28.105 -20.713 -12.290 1.00 41.92 95 PHE A N 1
ATOM 733 C CA . PHE A 1 95 ? 26.812 -20.627 -12.947 1.00 43.55 95 PHE A CA 1
ATOM 734 C C . PHE A 1 95 ? 26.942 -20.026 -14.336 1.00 45.51 95 PHE A C 1
ATOM 735 O O . PHE A 1 95 ? 26.459 -20.602 -15.318 1.00 44.40 95 PHE A O 1
ATOM 743 N N . TRP A 1 96 ? 27.616 -18.872 -14.438 1.00 43.54 96 TRP A N 1
ATOM 744 C CA . TRP A 1 96 ? 27.745 -18.200 -15.725 1.00 44.10 96 TRP A CA 1
ATOM 745 C C . TRP A 1 96 ? 28.748 -18.897 -16.627 1.00 42.82 96 TRP A C 1
ATOM 746 O O . TRP A 1 96 ? 28.632 -18.802 -17.851 1.00 44.45 96 TRP A O 1
ATOM 757 N N . GLU A 1 97 ? 29.744 -19.582 -16.059 1.00 47.16 97 GLU A N 1
ATOM 758 C CA . GLU A 1 97 ? 30.591 -20.440 -16.883 1.00 45.57 97 GLU A CA 1
ATOM 759 C C . GLU A 1 97 ? 29.761 -21.535 -17.527 1.00 46.32 97 GLU A C 1
ATOM 760 O O . GLU A 1 97 ? 29.927 -21.843 -18.715 1.00 44.22 97 GLU A O 1
ATOM 766 N N . MET A 1 98 ? 28.857 -22.135 -16.748 1.00 42.63 98 MET A N 1
ATOM 767 C CA . MET A 1 98 ? 27.970 -23.141 -17.303 1.00 45.59 98 MET A CA 1
ATOM 768 C C . MET A 1 98 ? 27.125 -22.540 -18.415 1.00 47.81 98 MET A C 1
ATOM 769 O O . MET A 1 98 ? 27.022 -23.107 -19.511 1.00 45.02 98 MET A O 1
ATOM 774 N N . VAL A 1 99 ? 26.525 -21.370 -18.147 1.00 44.86 99 VAL A N 1
ATOM 775 C CA . VAL A 1 99 ? 25.701 -20.701 -19.150 1.00 41.20 99 VAL A CA 1
ATOM 776 C C . VAL A 1 99 ? 26.492 -20.494 -20.432 1.00 43.45 99 VAL A C 1
ATOM 777 O O . VAL A 1 99 ? 25.985 -20.736 -21.530 1.00 44.12 99 VAL A O 1
ATOM 781 N N . TRP A 1 100 ? 27.750 -20.063 -20.315 1.00 42.80 100 TRP A N 1
ATOM 782 C CA . TRP A 1 100 ? 28.569 -19.841 -21.503 1.00 46.51 100 TRP A CA 1
ATOM 783 C C . TRP A 1 100 ? 28.905 -21.157 -22.204 1.00 49.13 100 TRP A C 1
ATOM 784 O O . TRP A 1 100 ? 28.700 -21.297 -23.415 1.00 49.35 100 TRP A O 1
ATOM 795 N N . GLU A 1 101 ? 29.442 -22.129 -21.462 1.00 50.53 101 GLU A N 1
ATOM 796 C CA . GLU A 1 101 ? 29.915 -23.366 -22.084 1.00 51.54 101 GLU A CA 1
ATOM 797 C C . GLU A 1 101 ? 28.780 -24.164 -22.719 1.00 47.04 101 GLU A C 1
ATOM 798 O O . GLU A 1 101 ? 2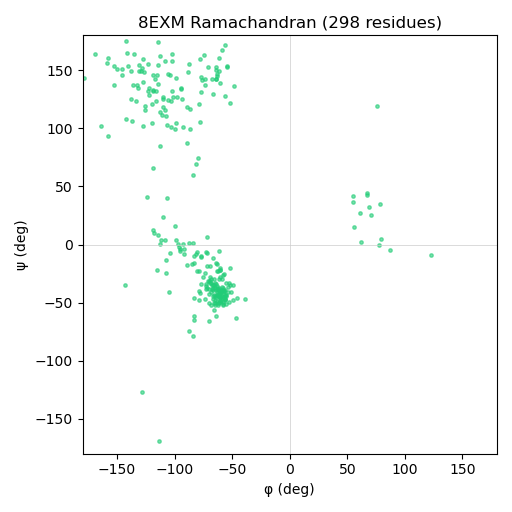8.986 -24.791 -23.760 1.00 51.13 101 GLU A O 1
ATOM 804 N N . GLN A 1 102 ? 27.576 -24.125 -22.147 1.00 43.75 102 GLN A N 1
ATOM 805 C CA . GLN A 1 102 ? 26.425 -24.807 -22.726 1.00 45.89 102 GLN A CA 1
ATOM 806 C C . GLN A 1 102 ? 25.661 -23.961 -23.754 1.00 48.50 102 GLN A C 1
ATOM 807 O O . GLN A 1 102 ? 24.654 -24.430 -24.310 1.00 42.78 102 GLN A O 1
ATOM 813 N N . LYS A 1 103 ? 26.113 -22.734 -24.033 1.00 47.72 103 LYS A N 1
ATOM 814 C CA . LYS A 1 103 ? 25.507 -21.882 -25.051 1.00 44.99 103 LYS A CA 1
ATOM 815 C C . LYS A 1 103 ? 24.053 -21.559 -24.745 1.00 43.81 103 LYS A C 1
ATOM 816 O O . LYS A 1 103 ? 23.250 -21.331 -25.654 1.00 43.19 103 LYS A O 1
ATOM 822 N N . SER A 1 104 ? 23.668 -21.553 -23.479 1.00 40.10 104 SER A N 1
ATOM 823 C CA . SER A 1 104 ? 22.300 -21.170 -23.177 1.00 44.01 104 SER A CA 1
ATOM 824 C C . SER A 1 104 ? 22.065 -19.713 -23.581 1.00 47.62 104 SER A C 1
ATOM 825 O O . SER A 1 104 ? 22.989 -18.895 -23.626 1.00 44.03 104 SER A O 1
ATOM 828 N N . ARG A 1 105 ? 20.812 -19.412 -23.890 1.00 45.21 105 ARG A N 1
ATOM 829 C CA . ARG A 1 105 ? 20.373 -18.091 -24.283 1.00 46.84 105 ARG A CA 1
ATOM 830 C C . ARG A 1 105 ? 19.400 -17.495 -23.287 1.00 45.27 105 ARG A C 1
ATOM 831 O O . ARG A 1 105 ? 19.291 -16.272 -23.216 1.00 42.95 105 ARG A O 1
ATOM 839 N N . GLY A 1 106 ? 18.741 -18.313 -22.480 1.00 42.96 106 GLY A N 1
ATOM 840 C CA . GLY A 1 106 ? 17.828 -17.813 -21.477 1.00 45.21 106 GLY A CA 1
ATOM 841 C C . GLY A 1 106 ? 18.111 -18.453 -20.135 1.00 49.59 106 GLY A C 1
ATOM 842 O O . GLY A 1 106 ? 18.580 -19.587 -20.050 1.00 46.40 106 GLY A O 1
ATOM 843 N N . VAL A 1 107 ? 17.838 -17.687 -19.077 1.00 45.67 107 VAL A N 1
ATOM 844 C CA . VAL A 1 107 ? 17.814 -18.177 -17.707 1.00 42.45 107 VAL A CA 1
ATOM 845 C C . VAL A 1 107 ? 16.429 -17.883 -17.158 1.00 44.81 107 VAL A C 1
ATOM 846 O O . VAL A 1 107 ? 15.953 -16.750 -17.256 1.00 48.65 107 VAL A O 1
ATOM 850 N N . VAL A 1 108 ? 15.776 -18.892 -16.599 1.00 42.11 108 VAL A N 1
ATOM 851 C CA . VAL A 1 108 ? 14.477 -18.733 -15.964 1.00 43.45 108 VAL A CA 1
ATOM 852 C C . VAL A 1 108 ? 14.688 -18.905 -14.468 1.00 48.96 108 VAL A C 1
ATOM 853 O O . VAL A 1 108 ? 15.126 -19.973 -14.020 1.00 50.71 108 VAL A O 1
ATOM 857 N N . MET A 1 109 ? 14.384 -17.860 -13.697 1.00 47.33 109 MET A N 1
ATOM 858 C CA . MET A 1 109 ? 14.560 -17.854 -12.248 1.00 47.49 109 MET A CA 1
ATOM 859 C C . MET A 1 109 ? 13.189 -17.716 -11.612 1.00 49.10 109 MET A C 1
ATOM 860 O O . MET A 1 109 ? 12.463 -16.759 -11.910 1.00 54.83 109 MET A O 1
ATOM 865 N N . LEU A 1 110 ? 12.834 -18.666 -10.751 1.00 47.84 110 LEU A N 1
ATOM 866 C CA . LEU A 1 110 ? 11.476 -18.800 -10.245 1.00 47.98 110 LEU A CA 1
ATOM 867 C C . LEU A 1 110 ? 11.358 -18.504 -8.754 1.00 51.74 110 LEU A C 1
ATOM 868 O O . LEU A 1 110 ? 10.252 -18.579 -8.204 1.00 54.51 110 LEU A O 1
ATOM 873 N N . ASN A 1 111 ? 12.457 -18.164 -8.091 1.00 51.96 111 ASN A N 1
ATOM 874 C CA . ASN A 1 111 ? 12.472 -17.773 -6.689 1.00 54.11 111 ASN A CA 1
ATOM 875 C C . ASN A 1 111 ? 12.883 -16.309 -6.562 1.00 56.28 111 ASN A C 1
ATOM 876 O O . ASN A 1 111 ? 13.292 -15.662 -7.529 1.00 55.97 111 ASN A O 1
ATOM 881 N N . ARG A 1 112 ? 12.824 -15.801 -5.338 1.00 59.36 112 ARG A N 1
ATOM 882 C CA . ARG A 1 112 ? 13.434 -14.524 -5.018 1.00 61.62 112 ARG A CA 1
ATOM 883 C C . ARG A 1 112 ? 14.679 -14.739 -4.163 1.00 62.44 112 ARG A C 1
ATOM 884 O O . ARG A 1 112 ? 14.853 -15.786 -3.525 1.00 63.85 112 ARG A O 1
ATOM 892 N N . VAL A 1 113 ? 15.566 -13.743 -4.187 1.00 60.77 113 VAL A N 1
ATOM 893 C CA . VAL A 1 113 ? 16.805 -13.827 -3.422 1.00 62.01 113 VAL A CA 1
ATOM 894 C C . VAL A 1 113 ? 16.506 -14.016 -1.940 1.00 66.00 113 VAL A C 1
ATOM 895 O O . VAL A 1 113 ? 17.225 -14.734 -1.235 1.00 70.06 113 VAL A O 1
ATOM 899 N N . MET A 1 114 ? 15.445 -13.382 -1.448 1.00 66.80 114 MET A N 1
ATOM 900 C CA . MET A 1 114 ? 14.982 -13.534 -0.072 1.00 72.85 114 MET A CA 1
ATOM 901 C C . MET A 1 114 ? 13.570 -14.094 -0.093 1.00 70.16 114 MET A C 1
ATOM 902 O O . MET A 1 114 ? 12.721 -13.602 -0.839 1.00 72.63 114 MET A O 1
ATOM 907 N N . GLU A 1 115 ? 13.319 -15.116 0.724 1.00 75.29 115 GLU A N 1
ATOM 908 C CA . GLU A 1 115 ? 12.018 -15.783 0.746 1.00 77.90 115 GLU A CA 1
ATOM 909 C C . GLU A 1 115 ? 11.670 -16.147 2.182 1.00 82.32 115 GLU A C 1
ATOM 910 O O . GLU A 1 115 ? 12.254 -17.080 2.749 1.00 83.37 115 GLU A O 1
ATOM 916 N N . LYS A 1 116 ? 10.709 -15.425 2.759 1.00 82.45 116 LYS A N 1
ATOM 917 C CA . LYS A 1 116 ? 10.282 -15.651 4.140 1.00 86.91 116 LYS A CA 1
ATOM 918 C C . LYS A 1 116 ? 11.466 -15.588 5.109 1.00 88.47 116 LYS A C 1
ATOM 919 O O . LYS A 1 116 ? 11.585 -16.396 6.035 1.00 86.72 116 LYS A O 1
ATOM 925 N N . GLY A 1 117 ? 12.357 -14.619 4.887 1.00 89.28 117 GLY A N 1
ATOM 926 C CA . GLY A 1 117 ? 13.519 -14.433 5.733 1.00 88.15 117 GLY A CA 1
ATOM 927 C C . GLY A 1 117 ? 14.667 -15.395 5.507 1.00 89.36 117 GLY A C 1
ATOM 928 O O . GLY A 1 117 ? 15.690 -15.282 6.196 1.00 93.30 117 GLY A O 1
ATOM 929 N N . SER A 1 118 ? 14.547 -16.335 4.574 1.00 90.53 118 SER A N 1
ATOM 930 C CA . SER A 1 118 ? 15.600 -17.303 4.293 1.00 86.39 118 SER A CA 1
ATOM 931 C C . SER A 1 118 ? 16.338 -16.894 3.024 1.00 83.10 118 SER A C 1
ATOM 932 O O . SER A 1 118 ? 15.708 -16.555 2.015 1.00 82.97 118 SER A O 1
ATOM 935 N N . LEU A 1 119 ? 17.666 -16.905 3.082 1.00 80.36 119 LEU A N 1
ATOM 936 C CA . LEU A 1 119 ? 18.469 -16.550 1.918 1.00 81.36 119 LEU A CA 1
ATOM 937 C C . LEU A 1 119 ? 18.476 -17.744 0.971 1.00 79.29 119 LEU A C 1
ATOM 938 O O . LEU A 1 119 ? 19.145 -18.751 1.232 1.00 78.76 119 LEU A O 1
ATOM 943 N N . LYS A 1 120 ? 17.718 -17.636 -0.121 1.00 72.87 120 LYS A N 1
ATOM 944 C CA . LYS A 1 120 ? 17.550 -18.739 -1.056 1.00 71.01 120 LYS A CA 1
ATOM 945 C C . LYS A 1 120 ? 18.507 -18.681 -2.240 1.00 64.47 120 LYS A C 1
ATOM 946 O O . LYS A 1 120 ? 18.509 -19.613 -3.050 1.00 64.39 120 LYS A O 1
ATOM 952 N N . CYS A 1 121 ? 19.328 -17.636 -2.365 1.00 63.93 121 CYS A N 1
ATOM 953 C CA . CYS A 1 121 ? 20.090 -17.463 -3.595 1.00 60.55 121 CYS A CA 1
ATOM 954 C C . CYS A 1 121 ? 20.995 -16.232 -3.535 1.00 59.68 121 CYS A C 1
ATOM 955 O O . CYS A 1 121 ? 20.611 -15.214 -2.956 1.00 65.37 121 CYS A O 1
ATOM 958 N N . ALA A 1 122 ? 22.191 -16.300 -4.120 1.00 55.26 122 ALA A N 1
ATOM 959 C CA . ALA A 1 122 ? 23.053 -15.126 -4.210 1.00 57.99 122 ALA A CA 1
ATOM 960 C C . ALA A 1 122 ? 22.535 -14.155 -5.275 1.00 58.92 122 ALA A C 1
ATOM 961 O O . ALA A 1 122 ? 21.717 -14.508 -6.130 1.00 56.73 122 ALA A O 1
ATOM 963 N N . GLN A 1 123 ? 23.020 -12.907 -5.215 1.00 55.42 123 GLN A N 1
ATOM 964 C CA . GLN A 1 123 ? 22.635 -11.885 -6.194 1.00 53.36 123 GLN A CA 1
ATOM 965 C C . GLN A 1 123 ? 23.635 -11.989 -7.339 1.00 51.55 123 GLN A C 1
ATOM 966 O O . GLN A 1 123 ? 24.656 -11.312 -7.363 1.00 53.74 123 GLN A O 1
ATOM 972 N N . TYR A 1 124 ? 23.330 -12.865 -8.306 1.00 50.09 124 TYR A N 1
ATOM 973 C CA . TYR A 1 124 ? 24.306 -13.298 -9.304 1.00 47.89 124 TYR A CA 1
ATOM 974 C C . TYR A 1 124 ? 24.217 -12.539 -10.621 1.00 44.58 124 TYR A C 1
ATOM 975 O O . TYR A 1 124 ? 24.996 -12.828 -11.538 1.00 47.12 124 TYR A O 1
ATOM 984 N N . TRP A 1 125 ? 23.299 -11.588 -10.741 1.00 47.81 125 TRP A N 1
ATOM 985 C CA . TRP A 1 125 ? 23.203 -10.714 -11.899 1.00 51.21 125 TRP A CA 1
ATOM 986 C C . TRP A 1 125 ? 23.143 -9.260 -11.445 1.00 49.89 125 TRP A C 1
ATOM 987 O O . TRP A 1 125 ? 22.632 -8.960 -10.360 1.00 49.11 125 TRP A O 1
ATOM 998 N N . PRO A 1 126 ? 23.667 -8.341 -12.254 1.00 52.45 126 PRO A N 1
ATOM 999 C CA . PRO A 1 126 ? 23.753 -6.933 -11.828 1.00 53.45 126 PRO A CA 1
ATOM 1000 C C . PRO A 1 126 ? 22.413 -6.221 -11.913 1.00 53.69 126 PRO A C 1
ATOM 1001 O O . PRO A 1 126 ? 21.711 -6.294 -12.922 1.00 57.88 126 PRO A O 1
ATOM 1005 N N . GLN A 1 127 ? 22.057 -5.531 -10.836 1.00 56.96 127 GLN A N 1
ATOM 1006 C CA . GLN A 1 127 ? 20.792 -4.808 -10.782 1.00 56.94 127 GLN A CA 1
ATOM 1007 C C . GLN A 1 127 ? 20.866 -3.407 -11.385 1.00 54.12 127 GLN A C 1
ATOM 1008 O O . GLN A 1 127 ? 19.818 -2.832 -11.686 1.00 56.45 127 GLN A O 1
ATOM 1014 N N . LYS A 1 128 ? 22.062 -2.846 -11.573 1.00 54.55 128 LYS A N 1
ATOM 1015 C CA . LYS A 1 128 ? 22.215 -1.512 -12.139 1.00 59.32 128 LYS A CA 1
ATOM 1016 C C . LYS A 1 128 ? 23.073 -1.581 -13.392 1.00 53.40 128 LYS A C 1
ATOM 1017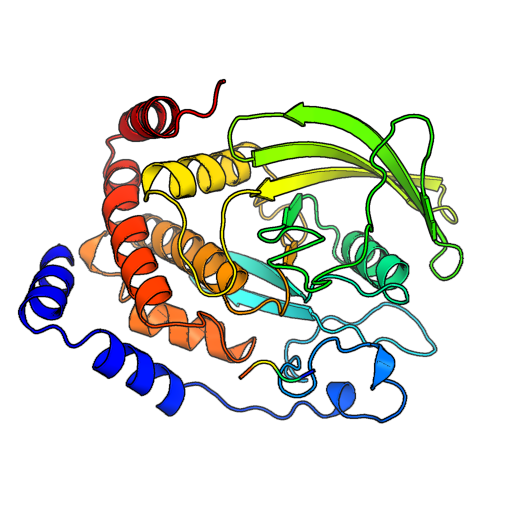 O O . LYS A 1 128 ? 24.122 -2.239 -13.403 1.00 52.78 128 LYS A O 1
ATOM 1021 N N . GLU A 1 129 ? 22.616 -0.893 -14.443 1.00 49.06 129 GLU A N 1
ATOM 1022 C CA . GLU A 1 129 ? 23.377 -0.812 -15.689 1.00 50.98 129 GLU A CA 1
ATOM 1023 C C . GLU A 1 129 ? 24.848 -0.505 -15.435 1.00 52.64 129 GLU A C 1
ATOM 1024 O O . GLU A 1 129 ? 25.735 -1.122 -16.038 1.00 55.04 129 GLU A O 1
ATOM 1030 N N . GLU A 1 130 ? 25.133 0.476 -14.565 1.00 55.06 130 GLU A N 1
ATOM 1031 C CA . GLU A 1 130 ? 26.501 0.971 -14.395 1.00 54.82 130 GLU A CA 1
ATOM 1032 C C . GLU A 1 130 ? 27.350 0.138 -13.440 1.00 54.85 130 GLU A C 1
ATOM 1033 O O . GLU A 1 130 ? 28.566 0.361 -13.362 1.00 53.27 130 GLU A O 1
ATOM 1039 N N . LYS A 1 131 ? 26.758 -0.804 -12.711 1.00 55.18 131 LYS A N 1
ATOM 1040 C CA . LYS A 1 131 ? 27.509 -1.652 -11.782 1.00 61.52 131 LYS A CA 1
ATOM 1041 C C . LYS A 1 131 ? 27.483 -3.084 -12.315 1.00 56.43 131 LYS A C 1
ATOM 1042 O O . LYS A 1 131 ? 26.637 -3.898 -11.939 1.00 52.91 131 LYS A O 1
ATOM 1048 N N . GLU A 1 132 ? 28.418 -3.378 -13.210 1.00 50.94 132 GLU A N 1
ATOM 1049 C CA . GLU A 1 132 ? 28.499 -4.691 -13.821 1.00 53.69 132 GLU A CA 1
ATOM 1050 C C . GLU A 1 132 ? 29.353 -5.631 -12.974 1.00 57.92 132 GLU A C 1
ATOM 1051 O O . GLU A 1 132 ? 30.235 -5.199 -12.221 1.00 56.09 132 GLU A O 1
ATOM 1057 N N . MET A 1 133 ? 29.099 -6.931 -13.114 1.00 57.17 133 MET A N 1
ATOM 1058 C CA . MET A 1 133 ? 29.788 -7.936 -12.317 1.00 50.70 133 MET A CA 1
ATOM 1059 C C . MET A 1 133 ? 30.940 -8.554 -13.090 1.00 52.11 133 MET A C 1
ATOM 1060 O O . MET A 1 133 ? 30.862 -8.756 -14.305 1.00 54.93 133 MET A O 1
ATOM 1065 N N . ILE A 1 134 ? 32.023 -8.838 -12.383 1.00 54.60 134 ILE A N 1
ATOM 1066 C CA . ILE A 1 134 ? 33.179 -9.499 -12.969 1.00 53.68 134 ILE A CA 1
ATOM 1067 C C . ILE A 1 134 ? 33.486 -10.731 -12.127 1.00 56.82 134 ILE A C 1
ATOM 1068 O O . ILE A 1 134 ? 33.749 -10.617 -10.922 1.00 57.18 134 ILE A O 1
ATOM 1073 N N . PHE A 1 135 ? 33.425 -11.906 -12.752 1.00 56.43 135 PHE A N 1
ATOM 1074 C CA . PHE A 1 135 ? 33.734 -13.171 -12.083 1.00 57.26 135 PHE A CA 1
ATOM 1075 C C . PHE A 1 135 ? 35.154 -13.550 -12.478 1.00 55.33 135 PHE A C 1
ATOM 1076 O O . PHE A 1 135 ? 35.392 -14.069 -13.571 1.00 57.56 135 PHE A O 1
ATOM 1084 N N . GLU A 1 136 ? 36.105 -13.255 -11.592 1.00 59.65 136 GLU A N 1
ATOM 1085 C CA . GLU A 1 136 ? 37.509 -13.431 -11.944 1.00 57.69 136 GLU A CA 1
ATOM 1086 C C . GLU A 1 136 ? 37.898 -14.903 -11.991 1.00 57.88 136 GLU A C 1
ATOM 1087 O O . GLU A 1 136 ? 38.724 -15.294 -12.821 1.00 61.42 136 GLU A O 1
ATOM 1090 N N . ASP A 1 137 ? 37.303 -15.738 -11.134 1.00 54.84 137 ASP A N 1
ATOM 1091 C CA . ASP A 1 137 ? 37.631 -17.161 -11.167 1.00 59.92 137 ASP A CA 1
ATOM 1092 C C . ASP A 1 137 ? 37.352 -17.775 -12.541 1.00 61.66 137 ASP A C 1
ATOM 1093 O O . ASP A 1 137 ? 38.132 -18.606 -13.018 1.00 62.03 137 ASP A O 1
ATOM 1098 N N . THR A 1 138 ? 36.276 -17.355 -13.218 1.00 58.36 138 THR A N 1
ATOM 1099 C CA . THR A 1 138 ? 35.943 -17.921 -14.527 1.00 56.32 138 THR A CA 1
ATOM 1100 C C . THR A 1 138 ? 36.104 -16.954 -15.699 1.00 60.44 138 THR A C 1
ATOM 1101 O O . THR A 1 138 ? 35.784 -17.324 -16.835 1.00 56.69 138 THR A O 1
ATOM 1105 N N . ASN A 1 139 ? 36.587 -15.734 -15.471 1.00 59.47 139 ASN A N 1
ATOM 1106 C CA . ASN A 1 139 ? 36.947 -14.834 -16.572 1.00 60.08 139 ASN A CA 1
ATOM 1107 C C . ASN A 1 139 ? 35.717 -14.387 -17.372 1.00 58.47 139 ASN A C 1
ATOM 1108 O O . ASN A 1 139 ? 35.718 -14.349 -18.601 1.00 59.27 139 ASN A O 1
ATOM 1113 N N . LEU A 1 140 ? 34.661 -14.030 -16.664 1.00 53.93 140 LEU A N 1
ATOM 1114 C CA . LEU A 1 140 ? 33.436 -13.595 -17.301 1.00 55.65 140 LEU A CA 1
ATOM 1115 C C . LEU A 1 140 ? 33.033 -12.239 -16.740 1.00 56.18 140 LEU A C 1
ATOM 1116 O O . LEU A 1 140 ? 33.287 -11.928 -15.572 1.00 53.13 140 LEU A O 1
ATOM 1121 N N . LYS A 1 141 ? 32.392 -11.447 -17.597 1.00 54.00 141 LYS A N 1
ATOM 1122 C CA . LYS A 1 141 ? 31.873 -10.129 -17.274 1.00 54.11 141 LYS A CA 1
ATOM 1123 C C . LYS A 1 141 ? 30.411 -10.107 -17.677 1.00 54.31 141 LYS A C 1
ATOM 1124 O O . LYS A 1 141 ? 30.045 -10.658 -18.720 1.00 53.07 141 LYS A O 1
ATOM 1130 N N . LEU A 1 142 ? 29.585 -9.478 -16.839 1.00 51.70 142 LEU A N 1
ATOM 1131 C CA . LEU A 1 142 ? 28.134 -9.525 -16.938 1.00 52.80 142 LEU A CA 1
ATOM 1132 C C . LEU A 1 142 ? 27.543 -8.135 -16.696 1.00 52.27 142 LEU A C 1
ATOM 1133 O O . LEU A 1 142 ? 27.783 -7.536 -15.644 1.00 52.18 142 LEU A O 1
ATOM 1138 N N . THR A 1 143 ? 26.736 -7.646 -17.643 1.00 52.04 143 THR A N 1
ATOM 1139 C CA . THR A 1 143 ? 26.303 -6.248 -17.681 1.00 48.58 143 THR A CA 1
ATOM 1140 C C . THR A 1 143 ? 24.804 -6.178 -17.933 1.00 50.06 143 THR A C 1
ATOM 1141 O O . THR A 1 143 ? 24.316 -6.724 -18.927 1.00 53.83 143 THR A O 1
ATOM 1145 N N . LEU A 1 144 ? 24.069 -5.520 -17.044 1.00 46.61 144 LEU A N 1
ATOM 1146 C CA . LEU A 1 144 ? 22.669 -5.234 -17.330 1.00 50.70 144 LEU A CA 1
ATOM 1147 C C . LEU A 1 144 ? 22.591 -4.245 -18.486 1.00 57.24 144 LEU A C 1
ATOM 1148 O O . LEU A 1 144 ? 23.287 -3.224 -18.481 1.00 57.55 144 LEU A O 1
ATOM 1153 N N . ILE A 1 145 ? 21.787 -4.566 -19.499 1.00 54.49 145 ILE A N 1
ATOM 1154 C CA . ILE A 1 145 ? 21.609 -3.709 -20.663 1.00 54.56 145 ILE A CA 1
ATOM 1155 C C . ILE A 1 145 ? 20.267 -2.991 -20.620 1.00 58.32 145 ILE A C 1
ATOM 1156 O O . ILE A 1 145 ? 20.180 -1.805 -20.947 1.00 58.36 145 ILE A O 1
ATOM 1161 N N . SER A 1 146 ? 19.217 -3.687 -20.203 1.00 56.62 146 SER A N 1
ATOM 1162 C CA . SER A 1 146 ? 17.882 -3.111 -20.147 1.00 56.66 146 SER A CA 1
ATOM 1163 C C . SER A 1 146 ? 17.006 -4.089 -19.391 1.00 57.86 146 SER A C 1
ATOM 1164 O O . SER A 1 146 ? 17.370 -5.253 -19.204 1.00 56.69 146 SER A O 1
ATOM 1167 N N . GLU A 1 147 ? 15.849 -3.611 -18.948 1.00 59.34 147 GLU A N 1
ATOM 1168 C CA . GLU A 1 147 ? 14.940 -4.500 -18.252 1.00 58.53 147 GLU A CA 1
ATOM 1169 C C . GLU A 1 147 ? 13.507 -4.023 -18.433 1.00 66.48 147 GLU A C 1
ATOM 1170 O O . GLU A 1 147 ? 13.248 -2.835 -18.651 1.00 69.19 147 GLU A O 1
ATOM 1176 N N . ASP A 1 148 ? 12.585 -4.981 -18.345 1.00 64.87 148 ASP A N 1
ATOM 1177 C CA . ASP A 1 148 ? 11.161 -4.785 -18.592 1.00 60.40 148 ASP A CA 1
ATOM 1178 C C . ASP A 1 148 ? 10.448 -5.327 -17.359 1.00 61.40 148 ASP A C 1
ATOM 1179 O O . ASP A 1 148 ? 10.315 -6.545 -17.206 1.00 59.14 148 ASP A O 1
ATOM 1184 N N . ILE A 1 149 ? 10.011 -4.439 -16.470 1.00 62.48 149 ILE A N 1
ATOM 1185 C CA . ILE A 1 149 ? 9.367 -4.852 -15.228 1.00 60.64 149 ILE A CA 1
ATOM 1186 C C . ILE A 1 149 ? 7.876 -5.012 -15.462 1.00 62.56 149 ILE A C 1
ATOM 1187 O O . ILE A 1 149 ? 7.275 -4.316 -16.281 1.00 66.82 149 ILE A O 1
ATOM 1192 N N . LYS A 1 150 ? 7.266 -5.938 -14.731 1.00 62.96 150 LYS A N 1
ATOM 1193 C CA . LYS A 1 150 ? 5.842 -6.201 -14.865 1.00 61.30 150 LYS A CA 1
ATOM 1194 C C . LYS A 1 150 ? 5.285 -6.500 -13.481 1.00 60.72 150 LYS A C 1
ATOM 1195 O O . LYS A 1 150 ? 6.021 -6.568 -12.497 1.00 64.06 150 LYS A O 1
ATOM 1201 N N . SER A 1 151 ? 3.967 -6.674 -13.412 1.00 68.71 151 SER A N 1
ATOM 1202 C CA . SER A 1 151 ? 3.314 -6.934 -12.134 1.00 64.03 151 SER A CA 1
ATOM 1203 C C . SER A 1 151 ? 4.056 -8.007 -11.344 1.00 67.98 151 SER A C 1
ATOM 1204 O O . SER A 1 151 ? 4.604 -7.739 -10.269 1.00 70.54 151 SER A O 1
ATOM 1207 N N . TYR A 1 152 ? 4.113 -9.230 -11.883 1.00 64.79 152 TYR A N 1
ATOM 1208 C CA . TYR A 1 152 ? 4.625 -10.384 -11.152 1.00 62.71 152 TYR A CA 1
ATOM 1209 C C . TYR A 1 152 ? 5.860 -11.011 -11.788 1.00 62.34 152 TYR A C 1
ATOM 1210 O O . TYR A 1 152 ? 6.271 -12.098 -11.367 1.00 59.57 152 TYR A O 1
ATOM 1219 N N . TYR A 1 153 ? 6.468 -10.371 -12.785 1.00 59.14 153 TYR A N 1
ATOM 1220 C CA . TYR A 1 153 ? 7.690 -10.915 -13.354 1.00 57.77 153 TYR A CA 1
ATOM 1221 C C . TYR A 1 153 ? 8.447 -9.787 -14.032 1.00 58.77 153 TYR A C 1
ATOM 1222 O O . TYR A 1 153 ? 7.882 -8.743 -14.363 1.00 57.55 153 TYR A O 1
ATOM 1231 N N . THR A 1 154 ? 9.738 -10.022 -14.241 1.00 54.32 154 THR A N 1
ATOM 1232 C CA . THR A 1 154 ? 10.619 -9.068 -14.889 1.00 52.47 154 THR A CA 1
ATOM 1233 C C . THR A 1 154 ? 11.488 -9.816 -15.888 1.00 51.95 154 THR A C 1
ATOM 1234 O O . THR A 1 154 ? 11.979 -10.909 -15.597 1.00 55.17 154 THR A O 1
ATOM 1238 N N . VAL A 1 155 ? 11.661 -9.234 -17.066 1.00 51.04 155 VAL A N 1
ATOM 1239 C CA . VAL A 1 155 ? 12.551 -9.755 -18.093 1.00 51.60 155 VAL A CA 1
ATOM 1240 C C . VAL A 1 155 ? 13.731 -8.804 -18.210 1.00 52.85 155 VAL A C 1
ATOM 1241 O O . VAL A 1 155 ? 13.545 -7.599 -18.417 1.00 55.96 155 VAL A O 1
ATOM 1245 N N . ARG A 1 156 ? 14.943 -9.335 -18.078 1.00 51.84 156 ARG A N 1
ATOM 1246 C CA . ARG A 1 156 ? 16.147 -8.527 -18.183 1.00 51.71 156 ARG A CA 1
ATOM 1247 C C . ARG A 1 156 ? 16.951 -8.967 -19.390 1.00 50.82 156 ARG A C 1
ATOM 1248 O O . ARG A 1 156 ? 16.965 -10.142 -19.759 1.00 54.00 156 ARG A O 1
ATOM 1256 N N . GLN A 1 157 ? 17.607 -8.005 -20.008 1.00 51.64 157 GLN A N 1
ATOM 1257 C CA . GLN A 1 157 ? 18.536 -8.257 -21.091 1.00 50.86 157 GLN A CA 1
ATOM 1258 C C . GLN A 1 157 ? 19.936 -8.063 -20.527 1.00 53.81 157 GLN A C 1
ATOM 1259 O O . GLN A 1 157 ? 20.228 -7.022 -19.929 1.00 54.45 157 GLN A O 1
ATOM 1265 N N . LEU A 1 158 ? 20.778 -9.081 -20.659 1.00 50.70 158 LEU A N 1
ATOM 1266 C CA . LEU A 1 158 ? 22.106 -9.056 -20.084 1.00 49.61 158 LEU A CA 1
ATOM 1267 C C . LEU A 1 158 ? 23.101 -9.278 -21.195 1.00 47.69 158 LEU A C 1
ATOM 1268 O O . LEU A 1 158 ? 22.774 -9.855 -22.228 1.00 55.06 158 LEU A O 1
ATOM 1273 N N . GLU A 1 159 ? 24.319 -8.803 -20.994 1.00 50.26 159 GLU A N 1
ATOM 1274 C CA . GLU A 1 159 ? 25.402 -9.118 -21.907 1.00 51.91 159 GLU A CA 1
ATOM 1275 C C . GLU A 1 159 ? 26.475 -9.849 -21.120 1.00 54.13 159 GLU A C 1
ATOM 1276 O O . GLU A 1 159 ? 27.000 -9.322 -20.131 1.00 50.23 159 GLU A O 1
ATOM 1282 N N . LEU A 1 160 ? 26.776 -11.071 -21.555 1.00 54.00 160 LEU A N 1
ATOM 1283 C CA . LEU A 1 160 ? 27.792 -11.913 -20.947 1.00 53.19 160 LEU A CA 1
ATOM 1284 C C . LEU A 1 160 ? 29.020 -11.880 -21.844 1.00 52.83 160 LEU A C 1
ATOM 1285 O O . LEU A 1 160 ? 28.929 -12.194 -23.034 1.00 54.15 160 LEU A O 1
ATOM 1290 N N . GLU A 1 161 ? 30.159 -11.486 -21.293 1.00 53.94 161 GLU A N 1
ATOM 1291 C CA . GLU A 1 161 ? 31.368 -11.378 -22.090 1.00 57.59 161 GLU A CA 1
ATOM 1292 C C . GLU A 1 161 ? 32.398 -12.390 -21.615 1.00 56.39 161 GLU A C 1
ATOM 1293 O O . GLU A 1 161 ? 32.580 -12.586 -20.410 1.00 58.88 161 GLU A O 1
ATOM 1299 N N . ASN A 1 162 ? 33.063 -13.030 -22.574 1.00 59.28 162 ASN A N 1
ATOM 1300 C CA . ASN A 1 162 ? 34.146 -13.970 -22.290 1.00 63.01 162 ASN A CA 1
ATOM 1301 C C . ASN A 1 162 ? 35.445 -13.177 -22.333 1.00 63.24 162 ASN A C 1
ATOM 1302 O O . ASN A 1 162 ? 35.971 -12.896 -23.408 1.00 66.68 162 ASN A O 1
ATOM 1307 N N . LEU A 1 163 ? 35.966 -12.824 -21.152 1.00 65.35 163 LEU A N 1
ATOM 1308 C CA . LEU A 1 163 ? 37.123 -11.935 -21.070 1.00 66.41 163 LEU A CA 1
ATOM 1309 C C . LEU A 1 163 ? 38.330 -12.485 -21.821 1.00 70.99 163 LEU A C 1
ATOM 1310 O O . LEU A 1 163 ? 39.193 -11.714 -22.259 1.00 76.36 163 LEU A O 1
ATOM 1315 N N . THR A 1 164 ? 38.420 -13.800 -21.984 1.00 72.83 164 THR A N 1
ATOM 1316 C CA . THR A 1 164 ? 39.537 -14.354 -22.737 1.00 74.83 164 THR A CA 1
ATOM 1317 C C . THR A 1 164 ? 39.386 -14.014 -24.216 1.00 77.68 164 THR A C 1
ATOM 1318 O O . THR A 1 164 ? 40.195 -13.260 -24.769 1.00 79.25 164 THR A O 1
ATOM 1322 N N . THR A 1 165 ? 38.350 -14.550 -24.862 1.00 72.93 165 THR A N 1
ATOM 1323 C CA . THR A 1 165 ? 38.133 -14.300 -26.282 1.00 73.87 165 THR A CA 1
ATOM 1324 C C . THR A 1 165 ? 37.462 -12.959 -26.562 1.00 74.40 165 THR A C 1
ATOM 1325 O O . THR A 1 165 ? 37.320 -12.589 -27.731 1.00 78.26 165 THR A O 1
ATOM 1329 N N . GLN A 1 166 ? 37.030 -12.237 -25.531 1.00 73.38 166 GLN A N 1
ATOM 1330 C CA . GLN A 1 166 ? 36.336 -10.967 -25.712 1.00 71.93 166 GLN A CA 1
ATOM 1331 C C . GLN A 1 166 ? 35.031 -11.123 -26.488 1.00 70.27 166 GLN A C 1
ATOM 1332 O O . GLN A 1 166 ? 34.339 -10.129 -26.738 1.00 72.29 166 GLN A O 1
ATOM 1338 N N . GLU A 1 167 ? 34.678 -12.358 -26.852 1.00 68.93 167 GLU A N 1
ATOM 1339 C CA . GLU A 1 167 ? 33.369 -12.632 -27.435 1.00 63.32 167 GLU A CA 1
ATOM 1340 C C . GLU A 1 167 ? 32.269 -12.283 -26.443 1.00 59.33 167 GLU A C 1
ATOM 1341 O O . GLU A 1 167 ? 32.451 -12.381 -25.231 1.00 56.96 167 GLU A O 1
ATOM 1343 N N . THR A 1 168 ? 31.115 -11.881 -26.974 1.00 58.46 168 THR A N 1
ATOM 1344 C CA . THR A 1 168 ? 29.980 -11.462 -26.162 1.00 57.18 168 THR A CA 1
ATOM 1345 C C . THR A 1 168 ? 28.724 -12.167 -26.645 1.00 56.64 168 THR A C 1
ATOM 1346 O O . THR A 1 168 ? 28.620 -12.552 -27.811 1.00 57.16 168 THR A O 1
ATOM 1350 N N . ARG A 1 169 ? 27.764 -12.319 -25.733 1.00 50.98 169 ARG A N 1
ATOM 1351 C CA . ARG A 1 169 ? 26.475 -12.909 -26.046 1.00 50.20 169 ARG A CA 1
ATOM 1352 C C . ARG A 1 169 ? 25.406 -12.235 -25.212 1.00 50.57 169 ARG A C 1
ATOM 1353 O O . ARG A 1 169 ? 25.659 -11.796 -24.088 1.00 52.48 169 ARG A O 1
ATOM 1361 N N . GLU A 1 170 ? 24.199 -12.204 -25.757 1.00 46.53 170 GLU A N 1
ATOM 1362 C CA . GLU A 1 170 ? 23.041 -11.690 -25.056 1.00 50.26 170 GLU A CA 1
ATOM 1363 C C . GLU A 1 170 ? 22.290 -12.829 -24.379 1.00 50.31 170 GLU A C 1
ATOM 1364 O O . GLU A 1 170 ? 22.026 -13.859 -24.997 1.00 50.14 170 GLU A O 1
ATOM 1370 N N . ILE A 1 171 ? 21.928 -12.621 -23.119 1.00 48.27 171 ILE A N 1
ATOM 1371 C CA . ILE A 1 171 ? 21.223 -13.596 -22.302 1.00 48.06 171 ILE A CA 1
ATOM 1372 C C . ILE A 1 171 ? 19.945 -12.940 -21.818 1.00 48.84 171 ILE A C 1
ATOM 1373 O O . ILE A 1 171 ? 19.990 -11.825 -21.289 1.00 50.68 171 ILE A O 1
ATOM 1378 N N . LEU A 1 172 ? 18.819 -13.631 -21.957 1.00 43.04 172 LEU A N 1
ATOM 1379 C CA . LEU A 1 172 ? 17.548 -13.139 -21.448 1.00 48.88 172 LEU A CA 1
ATOM 1380 C C . LEU A 1 172 ? 17.241 -13.779 -20.099 1.00 50.31 172 LEU A C 1
ATOM 1381 O O . LEU A 1 172 ? 17.236 -15.010 -19.969 1.00 51.93 172 LEU A O 1
ATOM 1386 N N . HIS A 1 173 ? 16.962 -12.946 -19.108 1.00 48.57 173 HIS A N 1
ATOM 1387 C CA . HIS A 1 173 ? 16.699 -13.392 -17.746 1.00 47.20 173 HIS A CA 1
ATOM 1388 C C . HIS A 1 173 ? 15.215 -13.191 -17.475 1.00 48.24 173 HIS A C 1
ATOM 1389 O O . HIS A 1 173 ? 14.731 -12.056 -17.513 1.00 49.83 173 HIS A O 1
ATOM 1396 N N . PHE A 1 174 ? 14.489 -14.287 -17.247 1.00 44.67 174 PHE A N 1
ATOM 1397 C CA . PHE A 1 174 ? 13.062 -14.245 -16.945 1.00 50.35 174 PHE A CA 1
ATOM 1398 C C . PHE A 1 174 ? 12.872 -14.576 -15.472 1.00 50.41 174 PHE A C 1
ATOM 1399 O O . PHE A 1 174 ? 13.060 -15.725 -15.057 1.00 52.63 174 PHE A O 1
ATOM 1407 N N . HIS A 1 175 ? 12.470 -13.575 -14.692 1.00 53.45 175 HIS A N 1
ATOM 1408 C CA . HIS A 1 175 ? 12.381 -13.672 -13.241 1.00 52.28 175 HIS A CA 1
ATOM 1409 C C . HIS A 1 175 ? 10.916 -13.637 -12.818 1.00 53.53 175 HIS A C 1
ATOM 1410 O O . HIS A 1 175 ? 10.259 -12.597 -12.926 1.00 54.53 175 HIS A O 1
ATOM 1417 N N . TYR A 1 176 ? 10.425 -14.765 -12.311 1.00 49.21 176 TYR A N 1
ATOM 1418 C CA . TYR A 1 176 ? 9.087 -14.868 -11.746 1.00 54.62 176 TYR A CA 1
ATOM 1419 C C . TYR A 1 176 ? 9.171 -14.526 -10.261 1.00 57.07 176 TYR A C 1
ATOM 1420 O O . TYR A 1 176 ? 9.852 -15.223 -9.502 1.00 57.38 176 TYR A O 1
ATOM 1429 N N . THR A 1 177 ? 8.482 -13.459 -9.840 1.00 59.97 177 THR A N 1
ATOM 143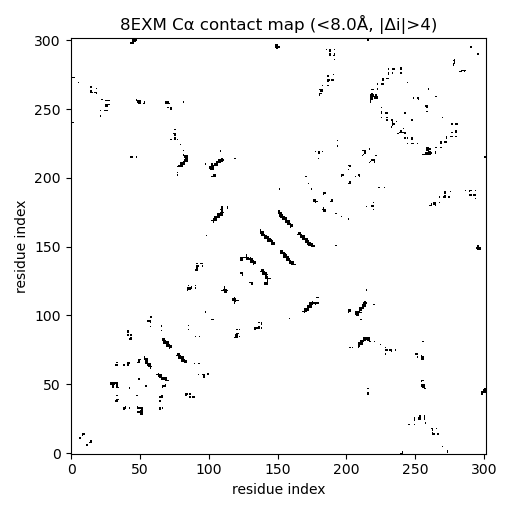0 C CA . THR A 1 177 ? 8.701 -12.896 -8.510 1.00 60.24 177 THR A CA 1
ATOM 1431 C C . THR A 1 177 ? 7.614 -13.234 -7.504 1.00 60.23 177 THR A C 1
ATOM 1432 O O . THR A 1 177 ? 7.785 -12.939 -6.316 1.00 63.77 177 THR A O 1
ATOM 1436 N N . THR A 1 178 ? 6.524 -13.863 -7.927 1.00 62.67 178 THR A N 1
ATOM 1437 C CA . THR A 1 178 ? 5.375 -14.117 -7.063 1.00 64.37 178 THR A CA 1
ATOM 1438 C C . THR A 1 178 ? 5.033 -15.596 -7.001 1.00 64.84 178 THR A C 1
ATOM 1439 O O . THR A 1 178 ? 3.861 -15.982 -7.026 1.00 68.06 178 THR A O 1
ATOM 1443 N N . TRP A 1 179 ? 6.050 -16.445 -6.928 1.00 65.79 179 TRP A N 1
ATOM 1444 C CA . TRP A 1 179 ? 5.849 -17.889 -6.818 1.00 62.49 179 TRP A CA 1
ATOM 1445 C C . TRP A 1 179 ? 6.482 -18.351 -5.516 1.00 63.68 179 TRP A C 1
ATOM 1446 O O . TRP A 1 179 ? 7.720 -18.446 -5.423 1.00 62.39 179 TRP A O 1
ATOM 1457 N N . PRO A 1 180 ? 5.681 -18.638 -4.487 1.00 64.60 180 PRO A N 1
ATOM 1458 C CA . PRO A 1 180 ? 6.246 -18.984 -3.175 1.00 63.68 180 PRO A CA 1
ATOM 1459 C C . PRO A 1 180 ? 6.852 -20.377 -3.154 1.00 64.26 180 PRO A C 1
ATOM 1460 O O . PRO A 1 180 ? 6.322 -21.322 -3.744 1.00 65.65 180 PRO A O 1
ATOM 1464 N N . ALA A 1 181 ? 7.964 -20.499 -2.436 1.00 64.73 181 ALA A N 1
ATOM 1465 C CA . ALA A 1 181 ? 8.556 -21.801 -2.186 1.00 62.03 181 ALA A CA 1
ATOM 1466 C C . ALA A 1 181 ? 7.488 -22.769 -1.701 1.00 64.46 181 ALA A C 1
ATOM 1467 O O . ALA A 1 181 ? 6.639 -22.417 -0.883 1.00 67.90 181 ALA A O 1
ATOM 1469 N N . PHE A 1 182 ? 7.515 -23.989 -2.225 1.00 65.02 182 PHE A N 1
ATOM 1470 C CA . PHE A 1 182 ? 6.527 -25.016 -1.910 1.00 64.47 182 PHE A CA 1
ATOM 1471 C C . PHE A 1 182 ? 5.100 -24.553 -2.184 1.00 64.66 182 PHE A C 1
ATOM 1472 O O . PHE A 1 182 ? 4.146 -25.189 -1.714 1.00 67.79 182 PHE A O 1
ATOM 1480 N N . GLY A 1 183 ? 4.927 -23.461 -2.930 1.00 65.89 183 GLY A N 1
ATOM 1481 C CA . GLY A 1 183 ? 3.625 -22.958 -3.293 1.00 64.94 183 GLY A CA 1
ATOM 1482 C C . GLY A 1 183 ? 3.368 -23.064 -4.785 1.00 65.07 183 GLY A C 1
ATOM 1483 O O . GLY A 1 183 ? 4.110 -23.703 -5.532 1.00 64.81 183 GLY A O 1
ATOM 1484 N N . VAL A 1 184 ? 2.294 -22.413 -5.217 1.00 66.85 184 VAL A N 1
ATOM 1485 C CA . VAL A 1 184 ? 1.907 -22.461 -6.626 1.00 65.99 184 VAL A CA 1
ATOM 1486 C C . VAL A 1 184 ? 1.742 -21.038 -7.141 1.00 67.30 184 VAL A C 1
ATOM 1487 O O . VAL A 1 184 ? 1.543 -20.096 -6.360 1.00 69.60 184 VAL A O 1
ATOM 1491 N N . PRO A 1 185 ? 1.803 -20.856 -8.459 1.00 67.34 185 PRO A N 1
ATOM 1492 C CA . PRO A 1 185 ? 1.505 -19.540 -9.043 1.00 64.74 185 PRO A CA 1
ATOM 1493 C C . PRO A 1 185 ? 0.077 -19.114 -8.737 1.00 66.99 185 PRO A C 1
ATOM 1494 O O . PRO A 1 185 ? -0.789 -19.933 -8.418 1.00 68.35 185 PRO A O 1
ATOM 1498 N N . GLU A 1 186 ? -0.167 -17.803 -8.857 1.00 68.91 186 GLU A N 1
ATOM 1499 C CA . GLU A 1 186 ? -1.479 -17.257 -8.512 1.00 66.94 186 GLU A CA 1
ATOM 1500 C C . GLU A 1 186 ? -2.590 -17.917 -9.318 1.00 68.80 186 GLU A C 1
ATOM 1501 O O . GLU A 1 186 ? -3.670 -18.195 -8.785 1.00 72.16 186 GLU A O 1
ATOM 1503 N N . SER A 1 187 ? -2.349 -18.177 -10.600 1.00 66.48 187 SER A N 1
ATOM 1504 C CA . SER A 1 187 ? -3.369 -18.743 -11.472 1.00 66.81 187 SER A CA 1
ATOM 1505 C C . SER A 1 187 ? -2.682 -19.402 -12.655 1.00 67.85 187 SER A C 1
ATOM 1506 O O . SER A 1 187 ? -1.549 -19.041 -13.002 1.00 69.59 187 SER A O 1
ATOM 1509 N N . PRO A 1 188 ? -3.339 -20.362 -13.305 1.00 65.65 188 PRO A N 1
ATOM 1510 C CA . PRO A 1 188 ? -2.757 -20.934 -14.527 1.00 65.73 188 PRO A CA 1
ATOM 1511 C C . PRO A 1 188 ? -2.439 -19.886 -15.574 1.00 66.24 188 PRO A C 1
ATOM 1512 O O . PRO A 1 188 ? -1.453 -20.032 -16.308 1.00 65.15 188 PRO A O 1
ATOM 1516 N N . ALA A 1 189 ? -3.243 -18.821 -15.654 1.00 67.28 189 ALA A N 1
ATOM 1517 C CA . ALA A 1 189 ? -2.982 -17.765 -16.625 1.00 64.34 189 ALA A CA 1
ATOM 1518 C C . ALA A 1 189 ? -1.683 -17.039 -16.314 1.00 64.51 189 ALA A C 1
ATOM 1519 O O . ALA A 1 189 ? -0.895 -16.749 -17.222 1.00 66.24 189 ALA A O 1
ATOM 1521 N N . SER A 1 190 ? -1.448 -16.719 -15.036 1.00 65.59 190 SER A N 1
ATOM 1522 C CA . SER A 1 190 ? -0.170 -16.121 -14.661 1.00 66.70 190 SER A CA 1
ATOM 1523 C C . SER A 1 190 ? 0.974 -16.983 -15.163 1.00 62.12 190 SER A C 1
ATOM 1524 O O . SER A 1 190 ? 1.893 -16.495 -15.828 1.00 60.84 190 SER A O 1
ATOM 1527 N N . PHE A 1 191 ? 0.900 -18.286 -14.894 1.00 60.84 191 PHE A N 1
ATOM 1528 C CA . PHE A 1 191 ? 1.978 -19.187 -15.277 1.00 57.64 191 PHE A CA 1
ATOM 1529 C C . PHE A 1 191 ? 2.122 -19.267 -16.793 1.00 59.91 191 PHE A C 1
ATOM 1530 O O . PHE A 1 191 ? 3.217 -19.073 -17.338 1.00 58.33 191 PHE A O 1
ATOM 1538 N N . LEU A 1 192 ? 1.020 -19.543 -17.496 1.00 60.60 192 LEU A N 1
ATOM 1539 C CA . LEU A 1 192 ? 1.117 -19.771 -18.935 1.00 60.43 192 LEU A CA 1
ATOM 1540 C C . LEU A 1 192 ? 1.533 -18.508 -19.678 1.00 60.80 192 LEU A C 1
ATOM 1541 O O . LEU A 1 192 ? 2.260 -18.589 -20.680 1.00 59.77 192 LEU A O 1
ATOM 1546 N N . ASN A 1 193 ? 1.096 -17.339 -19.206 1.00 60.53 193 ASN A N 1
ATOM 1547 C CA . ASN A 1 193 ? 1.568 -16.090 -19.793 1.00 62.38 193 ASN A CA 1
ATOM 1548 C C . ASN A 1 193 ? 3.079 -15.960 -19.644 1.00 57.98 193 ASN A C 1
ATOM 1549 O O . ASN A 1 193 ? 3.775 -15.555 -20.583 1.00 57.97 193 ASN A O 1
ATOM 1554 N N . PHE A 1 194 ? 3.606 -16.330 -18.476 1.00 58.04 194 PHE A N 1
ATOM 1555 C CA . PHE A 1 194 ? 5.053 -16.343 -18.280 1.00 57.84 194 PHE A CA 1
ATOM 1556 C C . PHE A 1 194 ? 5.724 -17.377 -19.181 1.00 55.26 194 PHE A C 1
ATOM 1557 O O . PHE A 1 194 ? 6.685 -17.063 -19.892 1.00 54.65 194 PHE A O 1
ATOM 1565 N N . LEU A 1 195 ? 5.221 -18.615 -19.178 1.00 51.58 195 LEU A N 1
ATOM 1566 C CA . LEU A 1 195 ? 5.831 -19.648 -20.014 1.00 54.70 195 LEU A CA 1
ATOM 1567 C C . LEU A 1 195 ? 5.872 -19.222 -21.478 1.00 53.94 195 LEU A C 1
ATOM 1568 O O . LEU A 1 195 ? 6.907 -19.348 -22.149 1.00 52.42 195 LEU A O 1
ATOM 1573 N N . PHE A 1 196 ? 4.754 -18.698 -21.994 1.00 55.85 196 PHE A N 1
ATOM 1574 C CA . PHE A 1 196 ? 4.734 -18.318 -23.403 1.00 55.75 196 PHE A CA 1
ATOM 1575 C C . PHE A 1 196 ? 5.598 -17.094 -23.665 1.00 55.02 196 PHE A C 1
ATOM 1576 O O . PHE A 1 196 ? 6.213 -16.992 -24.736 1.00 57.92 196 PHE A O 1
ATOM 1584 N N . LYS A 1 197 ? 5.712 -16.182 -22.696 1.00 53.59 197 LYS A N 1
ATOM 1585 C CA . LYS A 1 197 ? 6.714 -15.128 -22.838 1.00 55.40 197 LYS A CA 1
ATOM 1586 C C . LYS A 1 197 ? 8.099 -15.730 -23.068 1.00 52.43 197 LYS A C 1
ATOM 1587 O O . LYS A 1 197 ? 8.844 -15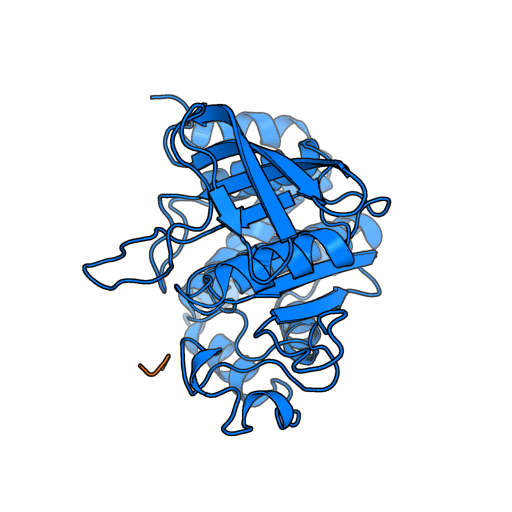.280 -23.946 1.00 53.63 197 LYS A O 1
ATOM 1593 N N . VAL A 1 198 ? 8.452 -16.772 -22.307 1.00 53.76 198 VAL A N 1
ATOM 1594 C CA . VAL A 1 198 ? 9.735 -17.441 -22.516 1.00 51.93 198 VAL A CA 1
ATOM 1595 C C . VAL A 1 198 ? 9.785 -18.094 -23.895 1.00 50.22 198 VAL A C 1
ATOM 1596 O O . VAL A 1 198 ? 10.782 -17.981 -24.615 1.00 52.47 198 VAL A O 1
ATOM 1600 N N . ARG A 1 199 ? 8.714 -18.792 -24.282 1.00 53.41 199 ARG A N 1
ATOM 1601 C CA . ARG A 1 199 ? 8.675 -19.439 -25.595 1.00 53.61 199 ARG A CA 1
ATOM 1602 C C . ARG A 1 199 ? 8.870 -18.430 -26.719 1.00 55.37 199 ARG A C 1
ATOM 1603 O O . ARG A 1 199 ? 9.644 -18.663 -27.658 1.00 53.94 199 ARG A O 1
ATOM 1611 N N . GLU A 1 200 ? 8.164 -17.298 -26.643 1.00 55.41 200 GLU A N 1
ATOM 1612 C CA . GLU A 1 200 ? 8.195 -16.337 -27.741 1.00 60.43 200 GLU A CA 1
ATOM 1613 C C . GLU A 1 200 ? 9.551 -15.661 -27.874 1.00 62.31 200 GLU A C 1
ATOM 1614 O O . GLU A 1 200 ? 9.961 -15.308 -28.989 1.00 63.53 200 GLU A O 1
ATOM 1620 N N . SER A 1 201 ? 10.275 -15.501 -26.765 1.00 59.31 201 SER A N 1
ATOM 1621 C CA . SER A 1 201 ? 11.574 -14.841 -26.801 1.00 58.00 201 SER A CA 1
ATOM 1622 C C . SER A 1 201 ? 12.593 -15.590 -27.652 1.00 59.73 201 SER A C 1
ATOM 1623 O O . SER A 1 201 ? 13.639 -15.021 -27.989 1.00 66.05 201 SER A O 1
ATOM 1626 N N . GLY A 1 202 ? 12.349 -16.855 -27.975 1.00 57.60 202 GLY A N 1
ATOM 1627 C CA . GLY A 1 202 ? 13.331 -17.639 -28.696 1.00 52.34 202 GLY A CA 1
ATOM 1628 C C . GLY A 1 202 ? 14.359 -18.355 -27.841 1.00 56.43 202 GLY A C 1
ATOM 1629 O O . GLY A 1 202 ? 15.167 -19.124 -28.391 1.00 56.20 202 GLY A O 1
ATOM 1630 N N . SER A 1 203 ? 14.356 -18.139 -26.517 1.00 53.09 203 SER A N 1
ATOM 1631 C CA . SER A 1 203 ? 15.341 -18.780 -25.644 1.00 52.15 203 SER A CA 1
ATOM 1632 C C . SER A 1 203 ? 15.235 -20.295 -25.642 1.00 50.42 203 SER A C 1
ATOM 1633 O O . SER A 1 203 ? 16.216 -20.967 -25.299 1.00 50.17 203 SER A O 1
ATOM 1636 N N . LEU A 1 204 ? 14.077 -20.853 -25.988 1.00 51.48 204 LEU A N 1
ATOM 1637 C CA . LEU A 1 204 ? 13.902 -22.300 -25.966 1.00 52.01 204 LEU A CA 1
ATOM 1638 C C . LEU A 1 204 ? 14.191 -22.953 -27.310 1.00 56.98 204 LEU A C 1
ATOM 1639 O O . LEU A 1 204 ? 14.073 -24.182 -27.427 1.00 55.17 204 LEU A O 1
ATOM 1644 N N . SER A 1 205 ? 14.571 -22.174 -28.318 1.00 53.38 205 SER A N 1
ATOM 1645 C CA . SER A 1 205 ? 14.800 -22.765 -29.622 1.00 55.58 205 SER A CA 1
ATOM 1646 C C . SER A 1 205 ? 15.961 -23.755 -29.561 1.00 56.49 205 SER A C 1
ATOM 1647 O O . SER A 1 205 ? 16.895 -23.587 -28.770 1.00 58.28 205 SER A O 1
ATOM 1650 N N . PRO A 1 206 ? 15.939 -24.791 -30.404 1.00 56.23 206 PRO A N 1
ATOM 1651 C CA . PRO A 1 206 ? 17.014 -25.795 -30.364 1.00 52.83 206 PRO A CA 1
ATOM 1652 C C . PRO A 1 206 ? 18.307 -25.351 -31.027 1.00 49.17 206 PRO A C 1
ATOM 1653 O O . PRO A 1 206 ? 19.323 -26.035 -30.852 1.00 53.46 206 PRO A O 1
ATOM 1657 N N . GLU A 1 207 ? 18.335 -24.235 -31.755 0.87 49.48 207 GLU A N 1
ATOM 1658 C CA . GLU A 1 207 ? 19.653 -23.756 -32.166 0.87 47.42 207 GLU A CA 1
ATOM 1659 C C . GLU A 1 207 ? 20.428 -23.150 -31.004 0.87 48.76 207 GLU A C 1
ATOM 1660 O O . GLU A 1 207 ? 21.606 -22.825 -31.157 0.87 47.39 207 GLU A O 1
ATOM 1666 N N . HIS A 1 208 ? 19.801 -23.002 -29.847 1.00 49.35 208 HIS A N 1
ATOM 1667 C CA . HIS A 1 208 ? 20.471 -22.561 -28.639 1.00 51.02 208 HIS A CA 1
ATOM 1668 C C . HIS A 1 208 ? 20.749 -23.745 -27.721 1.00 49.91 208 HIS A C 1
ATOM 1669 O O . HIS A 1 208 ? 20.101 -24.797 -27.799 1.00 50.49 208 HIS A O 1
ATOM 1676 N N . GLY A 1 209 ? 21.728 -23.565 -26.840 1.00 43.44 209 GLY A N 1
ATOM 1677 C CA . GLY A 1 209 ? 21.920 -24.498 -25.755 1.00 44.64 209 GLY A CA 1
ATOM 1678 C C . GLY A 1 209 ? 20.652 -24.540 -24.932 1.00 43.65 209 GLY A C 1
ATOM 1679 O O . GLY A 1 209 ? 19.764 -23.708 -25.115 1.00 45.33 209 GLY A O 1
ATOM 1680 N N . PRO A 1 210 ? 20.514 -25.514 -24.033 1.00 45.32 210 PRO A N 1
ATOM 1681 C CA . PRO A 1 210 ? 19.287 -25.579 -23.226 1.00 43.82 210 PRO A CA 1
ATOM 1682 C C . PRO A 1 210 ? 19.132 -24.347 -22.343 1.00 44.57 210 PRO A C 1
ATOM 1683 O O . PRO A 1 210 ? 20.110 -23.777 -21.853 1.00 43.77 210 PRO A O 1
ATOM 1687 N N . VAL A 1 211 ? 17.878 -23.951 -22.138 1.00 41.96 211 VAL A N 1
ATOM 1688 C CA . VAL A 1 211 ? 17.577 -22.927 -21.155 1.00 46.80 211 VAL A CA 1
ATOM 1689 C C . VAL A 1 211 ? 17.935 -23.423 -19.757 1.00 47.53 211 VAL A C 1
ATOM 1690 O O . VAL A 1 211 ? 17.722 -24.596 -19.425 1.00 45.93 211 VAL A O 1
ATOM 1694 N N . VAL A 1 212 ? 18.457 -22.520 -18.922 1.00 45.81 212 VAL A N 1
ATOM 1695 C CA . VAL A 1 212 ? 18.767 -22.827 -17.526 1.00 41.99 212 VAL A CA 1
ATOM 1696 C C . VAL A 1 212 ? 17.577 -22.428 -16.667 1.00 43.34 212 VAL A C 1
ATOM 1697 O O . VAL A 1 212 ? 17.125 -21.282 -16.722 1.00 46.67 212 VAL A O 1
ATOM 1701 N N . VAL A 1 213 ? 17.058 -23.365 -15.883 1.00 39.62 213 VAL A N 1
ATOM 1702 C CA . VAL A 1 213 ? 15.925 -23.110 -15.006 1.00 38.94 213 VAL A CA 1
ATOM 1703 C C . VAL A 1 213 ? 16.389 -23.362 -13.581 1.00 44.54 213 VAL A C 1
ATOM 1704 O O . VAL A 1 213 ? 17.040 -24.380 -13.310 1.00 45.11 213 VAL A O 1
ATOM 1708 N N . HIS A 1 214 ? 16.083 -22.426 -12.678 1.00 44.91 214 HIS A N 1
ATOM 1709 C CA . HIS A 1 214 ? 16.496 -22.572 -11.291 1.00 42.91 214 HIS A CA 1
ATOM 1710 C C . HIS A 1 214 ? 15.491 -21.889 -10.378 1.00 48.44 214 HIS A C 1
ATOM 1711 O O . HIS A 1 214 ? 14.800 -20.948 -10.774 1.00 48.04 214 HIS A O 1
ATOM 1718 N N . CYS A 1 215 ? 15.381 -22.421 -9.163 1.00 50.29 215 CYS A N 1
ATOM 1719 C CA . CYS A 1 215 ? 14.706 -21.779 -8.045 1.00 47.01 215 CYS A CA 1
ATOM 1720 C C . CYS A 1 215 ? 15.668 -21.784 -6.865 1.00 48.95 215 CYS A C 1
ATOM 1721 O O . CYS A 1 215 ? 16.819 -21.352 -6.996 1.00 51.76 215 CYS A O 1
ATOM 1724 N N . SER A 1 216 ? 15.228 -22.300 -5.717 1.00 51.35 216 SER A N 1
ATOM 1725 C CA . SER A 1 216 ? 16.136 -22.473 -4.580 1.00 53.03 216 SER A CA 1
ATOM 1726 C C . SER A 1 216 ? 16.927 -23.773 -4.716 1.00 49.67 216 SER A C 1
ATOM 1727 O O . SER A 1 216 ? 18.144 -23.758 -4.902 1.00 49.75 216 SER A O 1
ATOM 1730 N N . ALA A 1 217 ? 16.240 -24.914 -4.662 1.00 55.20 217 ALA A N 1
ATOM 1731 C CA . ALA A 1 217 ? 16.904 -26.204 -4.833 1.00 53.71 217 ALA A CA 1
ATOM 1732 C C . ALA A 1 217 ? 16.978 -26.661 -6.290 1.00 53.38 217 ALA A C 1
ATOM 1733 O O . ALA A 1 217 ? 17.775 -27.552 -6.613 1.00 52.33 217 ALA A O 1
ATOM 1735 N N . GLY A 1 218 ? 16.176 -26.083 -7.176 1.00 52.95 218 GLY A N 1
ATOM 1736 C CA . GLY A 1 218 ? 16.178 -26.515 -8.558 1.00 50.80 218 GLY A CA 1
ATOM 1737 C C . GLY A 1 218 ? 15.415 -27.796 -8.810 1.00 49.67 218 GLY A C 1
ATOM 1738 O O . GLY A 1 218 ? 15.818 -28.583 -9.674 1.00 47.99 218 GLY A O 1
ATOM 1739 N N . ILE A 1 219 ? 14.318 -28.027 -8.085 1.00 49.58 219 ILE A N 1
ATOM 1740 C CA . ILE A 1 219 ? 13.536 -29.254 -8.239 1.00 55.17 219 ILE A CA 1
ATOM 1741 C C . ILE A 1 219 ? 12.033 -28.992 -8.103 1.00 54.73 219 ILE A C 1
ATOM 1742 O O . ILE A 1 219 ? 11.222 -29.630 -8.781 1.00 52.16 219 ILE A O 1
ATOM 1747 N N . GLY A 1 220 ? 11.640 -28.055 -7.243 1.00 55.26 220 GLY A N 1
ATOM 1748 C CA . GLY A 1 220 ? 10.221 -27.850 -6.983 1.00 56.82 220 GLY A CA 1
ATOM 1749 C C . GLY A 1 220 ? 9.510 -26.957 -7.982 1.00 56.87 220 GLY A C 1
ATOM 1750 O O . GLY A 1 220 ? 8.796 -27.435 -8.869 1.00 56.95 220 GLY A O 1
ATOM 1751 N N . ARG A 1 221 ? 9.691 -25.643 -7.844 1.00 56.55 221 ARG A N 1
ATOM 1752 C CA . ARG A 1 221 ? 9.154 -24.728 -8.841 1.00 54.35 221 ARG A CA 1
ATOM 1753 C C . ARG A 1 221 ? 9.787 -24.972 -10.207 1.00 53.51 221 ARG A C 1
ATOM 1754 O O . ARG A 1 221 ? 9.108 -24.896 -11.237 1.00 51.83 221 ARG A O 1
ATOM 1762 N N . SER A 1 222 ? 11.091 -25.264 -10.243 1.00 52.71 222 SER A N 1
ATOM 1763 C CA . SER A 1 222 ? 11.722 -25.598 -11.515 1.00 51.50 222 SER A CA 1
ATOM 1764 C C . SER A 1 222 ? 11.067 -26.821 -12.149 1.00 51.80 222 SER A C 1
ATOM 1765 O O . SER A 1 222 ? 10.894 -26.879 -13.371 1.00 51.01 222 SER A O 1
ATOM 1768 N N . GLY A 1 223 ? 10.712 -27.819 -11.333 1.00 53.21 223 GLY A N 1
ATOM 1769 C CA . GLY A 1 223 ? 10.110 -29.026 -11.880 1.00 52.33 223 GLY A CA 1
ATOM 1770 C C . GLY A 1 223 ? 8.745 -28.763 -12.481 1.00 51.92 223 GLY A C 1
ATOM 1771 O O . GLY A 1 223 ? 8.432 -29.239 -13.576 1.00 54.97 223 GLY A O 1
ATOM 1772 N N . THR A 1 224 ? 7.922 -27.988 -11.775 1.00 54.14 224 THR A N 1
ATOM 1773 C CA . THR A 1 224 ? 6.621 -27.568 -12.289 1.00 57.07 224 THR A CA 1
ATOM 1774 C C . THR A 1 224 ? 6.753 -26.849 -13.628 1.00 56.14 224 THR A C 1
ATOM 1775 O O . THR A 1 224 ? 5.971 -27.081 -14.556 1.00 50.86 224 THR A O 1
ATOM 1779 N N . PHE A 1 225 ? 7.736 -25.958 -13.741 1.00 53.72 225 PHE A N 1
ATOM 1780 C CA . PHE A 1 225 ? 7.900 -25.213 -14.981 1.00 51.91 225 PHE A CA 1
ATOM 1781 C C . PHE A 1 225 ? 8.198 -26.153 -16.143 1.00 55.66 225 PHE A C 1
ATOM 1782 O O . PHE A 1 225 ? 7.532 -26.104 -17.185 1.00 51.29 225 PHE A O 1
ATOM 1790 N N . CYS A 1 226 ? 9.205 -27.017 -15.981 1.00 50.76 226 CYS A N 1
ATOM 1791 C CA . CYS A 1 226 ? 9.610 -27.868 -17.090 1.00 52.70 226 CYS A CA 1
ATOM 1792 C C . CYS A 1 226 ? 8.583 -28.953 -17.394 1.00 54.00 226 CYS A C 1
ATOM 1793 O O . CYS A 1 226 ? 8.455 -29.362 -18.550 1.00 56.26 226 CYS A O 1
ATOM 1796 N N . LEU A 1 227 ? 7.855 -29.436 -16.387 1.00 50.65 227 LEU A N 1
ATOM 1797 C CA . LEU A 1 227 ? 6.817 -30.431 -16.642 1.00 53.60 227 LEU A CA 1
ATOM 1798 C C . LEU A 1 227 ? 5.718 -29.867 -17.545 1.00 55.05 227 LEU A C 1
ATOM 1799 O O . LEU A 1 227 ? 5.354 -30.476 -18.559 1.00 54.04 227 LEU A O 1
ATOM 1804 N N . ALA A 1 228 ? 5.185 -28.693 -17.200 1.00 53.00 228 ALA A N 1
ATOM 1805 C CA . ALA A 1 228 ? 4.165 -28.064 -18.032 1.00 51.23 228 ALA A CA 1
ATOM 1806 C C . ALA A 1 228 ? 4.664 -27.831 -19.456 1.00 54.46 228 ALA A C 1
ATOM 1807 O O . ALA A 1 228 ? 3.981 -28.168 -20.429 1.00 53.12 228 ALA A O 1
ATOM 1809 N N . ASP A 1 229 ? 5.848 -27.236 -19.608 1.00 51.46 229 ASP A N 1
ATOM 1810 C CA . ASP A 1 229 ? 6.329 -26.969 -20.959 1.00 51.47 229 ASP A CA 1
ATOM 1811 C C . ASP A 1 229 ? 6.447 -28.259 -21.776 1.00 56.18 229 ASP A C 1
ATOM 1812 O O . ASP A 1 229 ? 6.038 -28.304 -22.942 1.00 56.82 229 ASP A O 1
ATOM 1817 N N . THR A 1 230 ? 7.003 -29.321 -21.179 1.00 50.53 230 THR A N 1
ATOM 1818 C CA . THR A 1 230 ? 7.187 -30.582 -21.897 1.00 53.93 230 THR A CA 1
ATOM 1819 C C . THR A 1 230 ? 5.850 -31.219 -22.288 1.00 55.77 230 THR A C 1
ATOM 1820 O O . THR A 1 230 ? 5.695 -31.693 -23.415 1.00 57.02 230 THR A O 1
ATOM 1824 N N . CYS A 1 231 ? 4.878 -31.246 -21.374 1.00 51.80 231 CYS A N 1
ATOM 1825 C CA . CYS A 1 231 ? 3.587 -31.842 -21.698 1.00 55.08 231 CYS A CA 1
ATOM 1826 C C . CYS A 1 231 ? 2.917 -31.112 -22.855 1.00 63.21 231 CYS A C 1
ATOM 1827 O O . CYS A 1 231 ? 2.329 -31.748 -23.741 1.00 62.84 231 CYS A O 1
ATOM 1830 N N . LEU A 1 232 ? 2.991 -29.776 -22.866 1.00 56.62 232 LEU A N 1
ATOM 1831 C CA . LEU A 1 232 ? 2.444 -29.027 -23.991 1.00 58.68 232 LEU A CA 1
ATOM 1832 C C . LEU A 1 232 ? 3.210 -29.337 -25.272 1.00 60.58 232 LEU A C 1
ATOM 1833 O O . LEU A 1 232 ? 2.609 -29.454 -26.344 1.00 64.59 232 LEU A O 1
ATOM 1838 N N . LEU A 1 233 ? 4.530 -29.508 -25.186 1.00 57.24 233 LEU A N 1
ATOM 1839 C CA . LEU A 1 233 ? 5.279 -29.910 -26.375 1.00 61.27 233 LEU A CA 1
ATOM 1840 C C . LEU A 1 233 ? 4.787 -31.258 -26.905 1.00 64.07 233 LEU A C 1
ATOM 1841 O O . LEU A 1 233 ? 4.572 -31.423 -28.111 1.00 63.25 233 LEU A O 1
ATOM 1846 N N . LEU A 1 234 ? 4.603 -32.238 -26.013 1.00 60.16 234 LEU A N 1
ATOM 1847 C CA . LEU A 1 234 ? 4.174 -33.568 -26.445 1.00 67.77 234 LEU A CA 1
ATOM 1848 C C . LEU A 1 234 ? 2.769 -33.529 -27.028 1.00 68.38 234 LEU A C 1
ATOM 1849 O O . LEU A 1 234 ? 2.519 -34.069 -28.110 1.00 69.34 234 LEU A O 1
ATOM 1854 N N . MET A 1 235 ? 1.835 -32.924 -26.295 1.00 67.37 235 MET A N 1
ATOM 1855 C CA . MET A 1 235 ? 0.488 -32.644 -26.774 1.00 71.81 235 MET A CA 1
ATOM 1856 C C . MET A 1 235 ? 0.488 -32.215 -28.241 1.00 74.18 235 MET A C 1
ATOM 1857 O O . MET A 1 235 ? -0.310 -32.704 -29.048 1.00 73.49 235 MET A O 1
ATOM 1862 N N . ASP A 1 236 ? 1.390 -31.298 -28.586 1.00 70.28 236 ASP A N 1
ATOM 1863 C CA . ASP A 1 236 ? 1.470 -30.767 -29.940 1.00 70.46 236 ASP A CA 1
ATOM 1864 C C . ASP A 1 236 ? 2.186 -31.733 -30.881 1.00 75.26 236 ASP A C 1
ATOM 1865 O O . ASP A 1 236 ? 1.770 -31.905 -32.033 1.00 78.54 236 ASP A O 1
ATOM 1870 N N . LYS A 1 237 ? 3.258 -32.372 -30.411 1.00 70.64 237 LYS A N 1
ATOM 1871 C CA . LYS A 1 237 ? 4.011 -33.291 -31.258 1.00 70.19 237 LYS A CA 1
ATOM 1872 C C . LYS A 1 237 ? 3.163 -34.504 -31.625 1.00 78.22 237 LYS A C 1
ATOM 1873 O O . LYS A 1 237 ? 2.955 -34.803 -32.807 1.00 83.56 237 LYS A O 1
ATOM 1876 N N . ARG A 1 238 ? 2.653 -35.213 -30.616 1.00 75.43 238 ARG A N 1
ATOM 1877 C CA . ARG A 1 238 ? 1.733 -36.313 -30.876 1.00 77.84 238 ARG A CA 1
ATOM 1878 C C . ARG A 1 238 ? 0.510 -35.859 -31.668 1.00 83.95 238 ARG A C 1
ATOM 1879 O O . ARG A 1 238 ? -0.106 -36.674 -32.366 1.00 87.16 238 ARG A O 1
ATOM 1887 N N . LYS A 1 239 ? 0.147 -34.578 -31.587 1.00 80.77 239 LYS A N 1
ATOM 1888 C CA . LYS A 1 239 ? -1.056 -34.073 -32.248 1.00 83.74 239 LYS A CA 1
ATOM 1889 C C . LYS A 1 239 ? -2.322 -34.656 -31.612 1.00 88.58 239 LYS A C 1
ATOM 1890 O O . LYS A 1 239 ? -3.263 -35.036 -32.311 1.00 87.86 239 LYS A O 1
ATOM 1892 N N . ASP A 1 240 ? -2.345 -34.726 -30.273 1.00 88.73 240 ASP A N 1
ATOM 1893 C CA . ASP A 1 240 ? -3.464 -35.300 -29.529 1.00 89.83 240 ASP A CA 1
ATOM 1894 C C . ASP A 1 240 ? -3.428 -34.914 -28.052 1.00 90.41 240 ASP A C 1
ATOM 1895 O O . ASP A 1 240 ? -2.665 -35.505 -27.272 1.00 88.29 240 ASP A O 1
ATOM 1900 N N . PRO A 1 241 ? -4.250 -33.945 -27.629 1.00 91.00 241 PRO A N 1
ATOM 1901 C CA . PRO A 1 241 ? -4.286 -33.569 -26.199 1.00 91.74 241 PRO A CA 1
ATOM 1902 C C . PRO A 1 241 ? -4.472 -34.729 -25.220 1.00 94.72 241 PRO A C 1
ATOM 1903 O O . PRO A 1 241 ? -3.823 -34.743 -24.165 1.00 93.65 241 PRO A O 1
ATOM 1907 N N . SER A 1 242 ? -5.335 -35.702 -25.531 1.00 94.04 242 SER A N 1
ATOM 1908 C CA . SER A 1 242 ? -5.686 -36.729 -24.551 1.00 93.71 242 SER A CA 1
ATOM 1909 C C . SER A 1 242 ? -4.557 -37.718 -24.286 1.00 93.33 242 SER A C 1
ATOM 1910 O O . SER A 1 242 ? -4.581 -38.405 -23.259 1.00 94.47 242 SER A O 1
ATOM 1913 N N . SER A 1 243 ? -3.573 -37.805 -25.182 1.00 90.82 243 SER A N 1
ATOM 1914 C CA . SER A 1 243 ? -2.582 -38.873 -25.105 1.00 88.24 243 SER A CA 1
ATOM 1915 C C . SER A 1 243 ? -1.576 -38.680 -23.974 1.00 86.90 243 SER A C 1
ATOM 1916 O O . SER A 1 243 ? -1.014 -39.669 -23.489 1.00 86.57 243 SER A O 1
ATOM 1919 N N . VAL A 1 244 ? -1.349 -37.445 -23.533 1.00 86.21 244 VAL A N 1
ATOM 1920 C CA . VAL A 1 244 ? -0.224 -37.135 -22.653 1.00 81.40 244 VAL A CA 1
ATOM 1921 C C . VAL A 1 244 ? -0.549 -37.547 -21.223 1.00 76.55 244 VAL A C 1
ATOM 1922 O O . VAL A 1 244 ? -1.502 -37.045 -20.619 1.00 79.60 244 VAL A O 1
ATOM 1926 N N . ASP A 1 245 ? 0.268 -38.435 -20.666 1.00 72.93 245 ASP A N 1
ATOM 1927 C CA . ASP A 1 245 ? 0.106 -38.897 -19.290 1.00 73.11 245 ASP A CA 1
ATOM 1928 C C . ASP A 1 245 ? 1.068 -38.116 -18.401 1.00 69.53 245 ASP A C 1
ATOM 1929 O O . ASP A 1 245 ? 2.273 -38.382 -18.384 1.00 69.85 245 ASP A O 1
ATOM 1934 N N . ILE A 1 246 ? 0.524 -37.164 -17.643 1.00 71.63 246 ILE A N 1
ATOM 1935 C CA . ILE A 1 246 ? 1.370 -36.232 -16.901 1.00 70.94 246 ILE A CA 1
ATOM 1936 C C . ILE A 1 246 ? 2.246 -36.981 -15.902 1.00 67.28 246 ILE A C 1
ATOM 1937 O O . ILE A 1 246 ? 3.451 -36.722 -15.795 1.00 67.04 246 ILE A O 1
ATOM 1942 N N . LYS A 1 247 ? 1.665 -37.940 -15.173 1.00 69.93 247 LYS A N 1
ATOM 1943 C CA . LYS A 1 247 ? 2.458 -38.739 -14.240 1.00 68.44 247 LYS A CA 1
ATOM 1944 C C . LYS A 1 247 ? 3.629 -39.416 -14.942 1.00 64.62 247 LYS A C 1
ATOM 1945 O O . LYS A 1 247 ? 4.728 -39.504 -14.385 1.00 63.32 247 LYS A O 1
ATOM 1947 N N . LYS A 1 248 ? 3.418 -39.902 -16.167 1.00 65.80 248 LYS A N 1
ATOM 1948 C CA . LYS A 1 248 ? 4.484 -40.627 -16.857 1.00 66.26 248 LYS A CA 1
ATOM 1949 C C . LYS A 1 248 ? 5.582 -39.676 -17.326 1.00 62.57 248 LYS A C 1
ATOM 1950 O O . LYS A 1 248 ? 6.767 -40.033 -17.329 1.00 59.62 248 LYS A O 1
ATOM 1952 N N . VAL A 1 249 ? 5.209 -38.462 -17.736 1.00 62.41 249 VAL A N 1
ATOM 1953 C CA . VAL A 1 249 ? 6.216 -37.490 -18.152 1.00 60.83 249 VAL A CA 1
ATOM 1954 C C . VAL A 1 249 ? 7.055 -37.046 -16.956 1.00 56.11 249 VAL A C 1
ATOM 1955 O O . VAL A 1 249 ? 8.271 -36.856 -17.066 1.00 52.79 249 VAL A O 1
ATOM 1959 N N . LEU A 1 250 ? 6.428 -36.891 -15.793 1.00 52.54 250 LEU A N 1
ATOM 1960 C CA . LEU A 1 250 ? 7.185 -36.491 -14.617 1.00 54.15 250 LEU A CA 1
ATOM 1961 C C . LEU A 1 250 ? 8.217 -37.546 -14.250 1.00 57.48 250 LEU A C 1
ATOM 1962 O O . LEU A 1 250 ? 9.359 -37.213 -13.909 1.00 56.47 250 LEU A O 1
ATOM 1967 N N . LEU A 1 251 ? 7.846 -38.830 -14.347 1.00 59.36 251 LEU A N 1
ATOM 1968 C CA . LEU A 1 251 ? 8.783 -39.892 -13.995 1.00 55.30 251 LEU A CA 1
ATOM 1969 C C . LEU A 1 251 ? 9.921 -39.986 -15.000 1.00 54.38 251 LEU A C 1
ATOM 1970 O O . LEU A 1 251 ? 11.044 -40.347 -14.632 1.00 55.47 251 LEU A O 1
ATOM 1975 N N . GLU A 1 252 ? 9.658 -39.667 -16.267 1.00 53.77 252 GLU A N 1
ATOM 1976 C CA . GLU A 1 252 ? 10.742 -39.548 -17.239 1.00 55.40 252 GLU A CA 1
ATOM 1977 C C . GLU A 1 252 ? 11.705 -38.423 -16.852 1.00 53.03 252 GLU A C 1
ATOM 1978 O O . GLU A 1 252 ? 12.931 -38.583 -16.926 1.00 49.68 252 GLU A O 1
ATOM 1984 N N . MET A 1 253 ? 11.165 -37.272 -16.442 1.00 54.20 253 MET A N 1
ATOM 1985 C CA . MET A 1 253 ? 12.018 -36.160 -16.026 1.00 53.10 253 MET A CA 1
ATOM 1986 C C . MET A 1 253 ? 12.833 -36.524 -14.794 1.00 48.40 253 MET A C 1
ATOM 1987 O O . MET A 1 253 ? 13.997 -36.133 -14.669 1.00 49.30 253 MET A O 1
ATOM 1992 N N . ARG A 1 254 ? 12.255 -37.310 -13.890 1.00 52.48 254 ARG A N 1
ATOM 1993 C CA . ARG A 1 254 ? 12.973 -37.680 -12.680 1.00 48.90 254 ARG A CA 1
ATOM 1994 C C . ARG A 1 254 ? 14.100 -38.670 -12.934 1.00 50.38 254 ARG A C 1
ATOM 1995 O O . ARG A 1 254 ? 14.878 -38.941 -12.015 1.00 56.85 254 ARG A O 1
ATOM 2003 N N . LYS A 1 255 ? 14.228 -39.209 -14.143 1.00 51.91 255 LYS A N 1
ATOM 2004 C CA . LYS A 1 255 ? 15.418 -39.997 -14.439 1.00 50.77 255 LYS A CA 1
ATOM 2005 C C . LYS A 1 255 ? 16.665 -39.124 -14.516 1.00 52.49 255 LYS A C 1
ATOM 2006 O O . LYS A 1 255 ? 17.788 -39.652 -14.459 1.00 48.24 255 LYS A O 1
ATOM 2012 N N . PHE A 1 256 ? 16.491 -37.804 -14.693 1.00 47.14 256 PHE A N 1
ATOM 2013 C CA . PHE A 1 256 ? 17.619 -36.908 -14.909 1.00 45.85 256 PHE A CA 1
ATOM 2014 C C . PHE A 1 256 ? 17.938 -36.023 -13.709 1.00 46.32 256 PHE A C 1
ATOM 2015 O O . PHE A 1 256 ? 19.089 -35.598 -13.569 1.00 45.93 256 PHE A O 1
ATOM 2023 N N . ARG A 1 257 ? 16.972 -35.763 -12.832 1.00 43.19 257 ARG A N 1
ATOM 2024 C CA . ARG A 1 257 ? 17.236 -35.009 -11.615 1.00 47.36 257 ARG A CA 1
ATOM 2025 C C . ARG A 1 257 ? 16.221 -35.434 -10.567 1.00 46.23 257 ARG A C 1
ATOM 2026 O O . ARG A 1 257 ? 15.037 -35.572 -10.877 1.00 47.72 257 ARG A O 1
ATOM 2034 N N . MET A 1 258 ? 16.682 -35.629 -9.336 1.00 43.06 258 MET A N 1
ATOM 2035 C CA . MET A 1 258 ? 15.804 -36.093 -8.273 1.00 48.15 258 MET A CA 1
ATOM 2036 C C . MET A 1 258 ? 14.820 -35.008 -7.849 1.00 53.31 258 MET A C 1
ATOM 2037 O O . MET A 1 258 ? 15.089 -33.810 -7.975 1.00 53.68 258 MET A O 1
ATOM 2042 N N . GLY A 1 259 ? 13.668 -35.440 -7.338 1.00 52.20 259 GLY A N 1
ATOM 2043 C CA . GLY A 1 259 ? 12.795 -34.572 -6.568 1.00 51.02 259 GLY A CA 1
ATOM 2044 C C . GLY A 1 259 ? 11.908 -33.619 -7.338 1.00 55.59 259 GLY A C 1
ATOM 2045 O O . GLY A 1 259 ? 11.214 -32.809 -6.710 1.00 54.48 259 GLY A O 1
ATOM 2046 N N . LEU A 1 260 ? 11.887 -33.684 -8.668 1.00 53.68 260 LEU A N 1
ATOM 2047 C CA . LEU A 1 260 ? 11.141 -32.699 -9.445 1.00 51.08 260 LEU A CA 1
ATOM 2048 C C . LEU A 1 260 ? 9.672 -32.649 -9.036 1.00 55.71 260 LEU A C 1
ATOM 2049 O O . LEU A 1 260 ? 8.975 -33.667 -9.038 1.00 57.38 260 LEU A O 1
ATOM 2054 N N . ILE A 1 261 ? 9.197 -31.439 -8.738 1.00 57.60 261 ILE A N 1
ATOM 2055 C CA . ILE A 1 261 ? 7.871 -31.206 -8.178 1.00 57.15 261 ILE A CA 1
ATOM 2056 C C . ILE A 1 261 ? 7.918 -31.588 -6.707 1.00 60.14 261 ILE A C 1
ATOM 2057 O O . ILE A 1 261 ? 8.181 -32.747 -6.367 1.00 58.09 261 ILE A O 1
ATOM 2062 N N . ALA A 1 262 ? 7.656 -30.618 -5.823 1.00 58.52 262 ALA A N 1
ATOM 2063 C CA . ALA A 1 262 ? 7.969 -30.763 -4.407 1.00 60.37 262 ALA A CA 1
ATOM 2064 C C . ALA A 1 262 ? 6.758 -30.952 -3.506 1.00 63.63 262 ALA A C 1
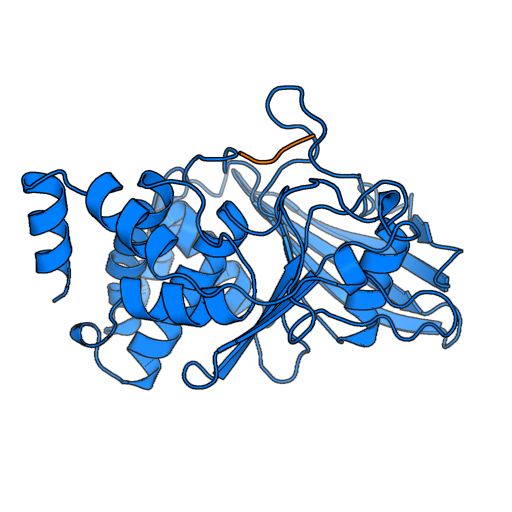ATOM 2065 O O . ALA A 1 262 ? 6.939 -31.306 -2.338 1.00 66.44 262 ALA A O 1
ATOM 2067 N N . THR A 1 263 ? 5.544 -30.701 -3.988 1.00 62.27 263 THR A N 1
ATOM 2068 C CA . THR A 1 263 ? 4.356 -30.888 -3.171 1.00 63.37 263 THR A CA 1
ATOM 2069 C C . THR A 1 263 ? 3.240 -31.465 -4.028 1.00 66.58 263 THR A C 1
ATOM 2070 O O . THR A 1 263 ? 3.294 -31.452 -5.259 1.00 64.23 263 THR A O 1
ATOM 2074 N N . ALA A 1 264 ? 2.211 -31.968 -3.346 1.00 67.67 264 ALA A N 1
ATOM 2075 C CA . ALA A 1 264 ? 1.034 -32.450 -4.050 1.00 66.89 264 ALA A CA 1
ATOM 2076 C C . ALA A 1 264 ? 0.306 -31.313 -4.751 1.00 66.68 264 ALA A C 1
ATOM 2077 O O . ALA A 1 264 ? -0.241 -31.505 -5.841 1.00 70.26 264 ALA A O 1
ATOM 2079 N N . ASP A 1 265 ? 0.303 -30.120 -4.154 1.00 66.67 265 ASP A N 1
ATOM 2080 C CA . ASP A 1 265 ? -0.359 -28.987 -4.789 1.00 65.27 265 ASP A CA 1
ATOM 2081 C C . ASP A 1 265 ? 0.376 -28.533 -6.048 1.00 68.01 265 ASP A C 1
ATOM 2082 O O . ASP A 1 265 ? -0.260 -28.050 -6.992 1.00 69.96 265 ASP A O 1
ATOM 2087 N N . GLN A 1 266 ? 1.706 -28.652 -6.085 1.00 66.68 266 GLN A N 1
ATOM 2088 C CA . GLN A 1 266 ? 2.408 -28.268 -7.308 1.00 67.64 266 GLN A CA 1
ATOM 2089 C C . GLN A 1 266 ? 2.055 -29.216 -8.444 1.00 67.29 266 GLN A C 1
ATOM 2090 O O . GLN A 1 266 ? 1.892 -28.789 -9.595 1.00 62.47 266 GLN A O 1
ATOM 2096 N N . LEU A 1 267 ? 1.903 -30.504 -8.128 1.00 67.03 267 LEU A N 1
ATOM 2097 C CA . LEU A 1 267 ? 1.482 -31.478 -9.131 1.00 66.94 267 LEU A CA 1
ATOM 2098 C C . LEU A 1 267 ? 0.077 -31.172 -9.649 1.00 68.22 267 LEU A C 1
ATOM 2099 O O . LEU A 1 267 ? -0.173 -31.229 -10.858 1.00 69.29 267 LEU A O 1
ATOM 2104 N N . ARG A 1 268 ? -0.850 -30.835 -8.753 1.00 69.55 268 ARG A N 1
ATOM 2105 C CA . ARG A 1 268 ? -2.194 -30.479 -9.198 1.00 73.18 268 ARG A CA 1
ATOM 2106 C C . ARG A 1 268 ? -2.173 -29.245 -10.088 1.00 71.39 268 ARG A C 1
ATOM 2107 O O . ARG A 1 268 ? -2.920 -29.161 -11.071 1.00 70.66 268 ARG A O 1
ATOM 2115 N N . PHE A 1 269 ? -1.329 -28.266 -9.755 1.00 70.17 269 PHE A N 1
ATOM 2116 C CA . PHE A 1 269 ? -1.237 -27.095 -10.614 1.00 67.76 269 PHE A CA 1
ATOM 2117 C C . PHE A 1 269 ? -0.716 -27.472 -11.989 1.00 65.06 269 PHE A C 1
ATOM 2118 O O . PHE A 1 269 ? -1.124 -26.876 -12.995 1.00 66.35 269 PHE A O 1
ATOM 2126 N N . SER A 1 270 ? 0.180 -28.458 -12.047 1.00 63.24 270 SER A N 1
ATOM 2127 C CA . SER A 1 270 ? 0.707 -28.930 -13.323 1.00 65.91 270 SER A CA 1
ATOM 2128 C C . SER A 1 270 ? -0.408 -29.442 -14.222 1.00 69.08 270 SER A C 1
ATOM 2129 O O . SER A 1 270 ? -0.473 -29.096 -15.410 1.00 66.83 270 SER A O 1
ATOM 2132 N N . TYR A 1 271 ? -1.283 -30.291 -13.677 1.00 67.81 271 TYR A N 1
ATOM 2133 C CA . TYR A 1 271 ? -2.475 -30.702 -14.411 1.00 69.21 271 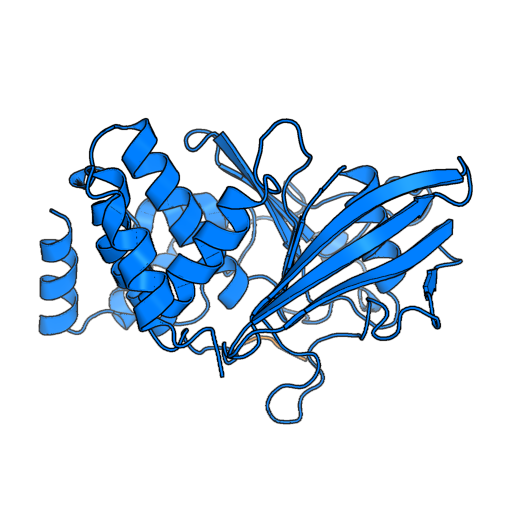TYR A CA 1
ATOM 2134 C C . TYR A 1 271 ? -3.280 -29.486 -14.847 1.00 69.92 271 TYR A C 1
ATOM 2135 O O . TYR A 1 271 ? -3.633 -29.345 -16.023 1.00 70.85 271 TYR A O 1
ATOM 2144 N N . LEU A 1 272 ? -3.566 -28.583 -13.905 1.00 69.65 272 LEU A N 1
ATOM 2145 C CA . LEU A 1 272 ? -4.370 -27.411 -14.228 1.00 68.77 272 LEU A CA 1
ATOM 2146 C C . LEU A 1 272 ? -3.746 -26.612 -15.361 1.00 71.65 272 LEU A C 1
ATOM 2147 O O . LEU A 1 272 ? -4.449 -26.150 -16.269 1.00 71.92 272 LEU A O 1
ATOM 2152 N N . ALA A 1 273 ? -2.422 -26.432 -15.318 1.00 70.41 273 ALA A N 1
ATOM 2153 C CA . ALA A 1 273 ? -1.749 -25.622 -16.323 1.00 65.15 273 ALA A CA 1
ATOM 2154 C C . ALA A 1 273 ? -1.735 -26.317 -17.677 1.00 64.07 273 ALA A C 1
ATOM 2155 O O . ALA A 1 273 ? -1.958 -25.678 -18.710 1.00 61.72 273 ALA A O 1
ATOM 2157 N N . VAL A 1 274 ? -1.463 -27.624 -17.695 1.00 68.87 274 VAL A N 1
ATOM 2158 C CA . VAL A 1 274 ? -1.461 -28.345 -18.963 1.00 66.94 274 VAL A CA 1
ATOM 2159 C C . VAL A 1 274 ? -2.868 -28.409 -19.538 1.00 68.62 274 VAL A C 1
ATOM 2160 O O . VAL A 1 274 ? -3.060 -28.339 -20.761 1.00 66.75 274 VAL A O 1
ATOM 2164 N N . ILE A 1 275 ? -3.876 -28.521 -18.676 1.00 70.01 275 ILE A N 1
ATOM 2165 C CA . ILE A 1 275 ? -5.252 -28.543 -19.156 1.00 70.12 275 ILE A CA 1
ATOM 2166 C C . ILE A 1 275 ? -5.616 -27.210 -19.792 1.00 68.77 275 ILE A C 1
ATOM 2167 O O . ILE A 1 275 ? -6.167 -27.158 -20.898 1.00 69.31 275 ILE A O 1
ATOM 2172 N N . GLU A 1 276 ? -5.309 -26.109 -19.112 1.00 67.77 276 GLU A N 1
ATOM 2173 C CA . GLU A 1 276 ? -5.584 -24.804 -19.694 1.00 67.61 276 GLU A CA 1
ATOM 2174 C C . GLU A 1 276 ? -4.826 -24.613 -21.005 1.00 71.40 276 GLU A C 1
ATOM 2175 O O . GLU A 1 276 ? -5.411 -24.220 -22.022 1.00 73.54 276 GLU A O 1
ATOM 2181 N N . GLY A 1 277 ? -3.518 -24.893 -21.004 1.00 65.75 277 GLY A N 1
ATOM 2182 C CA . GLY A 1 277 ? -2.704 -24.629 -22.177 1.00 63.78 277 GLY A CA 1
ATOM 2183 C C . GLY A 1 277 ? -3.094 -25.429 -23.404 1.00 65.86 277 GLY A C 1
ATOM 2184 O O . GLY A 1 277 ? -2.781 -25.018 -24.530 1.00 64.22 277 GLY A O 1
ATOM 2185 N N . ALA A 1 278 ? -3.758 -26.571 -23.221 1.00 68.61 278 ALA A N 1
ATOM 2186 C CA . ALA A 1 278 ? -4.158 -27.366 -24.378 1.00 71.02 278 ALA A CA 1
ATOM 2187 C C . ALA A 1 278 ? -5.105 -26.589 -25.287 1.00 72.59 278 ALA A C 1
ATOM 2188 O O . ALA A 1 278 ? -5.116 -26.811 -26.504 1.00 72.70 278 ALA A O 1
ATOM 2190 N N . LYS A 1 279 ? -5.895 -25.671 -24.723 1.00 65.81 279 LYS A N 1
ATOM 2191 C CA . LYS A 1 279 ? -6.709 -24.790 -25.552 1.00 68.28 279 LYS A CA 1
ATOM 2192 C C . LYS A 1 279 ? -5.874 -24.157 -26.657 1.00 71.48 279 LYS A C 1
ATOM 2193 O O . LYS A 1 279 ? -6.275 -24.143 -27.827 1.00 73.15 279 LYS A O 1
ATOM 2199 N N . PHE A 1 280 ? -4.704 -23.619 -26.306 1.00 67.48 280 PHE A N 1
ATOM 2200 C CA . PHE A 1 280 ? -3.847 -23.021 -27.323 1.00 67.85 280 PHE A CA 1
ATOM 2201 C C . PHE A 1 280 ? -3.410 -24.061 -28.345 1.00 69.15 280 PHE A C 1
ATOM 2202 O O . PHE A 1 280 ? -3.390 -23.791 -29.554 1.00 67.72 280 PHE A O 1
ATOM 2210 N N . ILE A 1 281 ? -3.036 -25.256 -27.876 1.00 67.11 281 ILE A N 1
ATOM 2211 C CA . ILE A 1 281 ? -2.540 -26.279 -28.787 1.00 71.77 281 ILE A CA 1
ATOM 2212 C C . ILE A 1 281 ? -3.665 -26.790 -29.674 1.00 71.97 281 ILE A C 1
ATOM 2213 O O . ILE A 1 281 ? -3.432 -27.160 -30.830 1.00 71.59 281 ILE A O 1
ATOM 2218 N N . MET A 1 282 ? -4.893 -26.835 -29.145 1.00 71.19 282 MET A N 1
ATOM 2219 C CA . MET A 1 282 ? -6.052 -27.289 -29.907 1.00 71.10 282 MET A CA 1
ATOM 2220 C C . MET A 1 282 ? -6.380 -26.380 -31.089 1.00 69.74 282 MET A C 1
ATOM 2221 O O . MET A 1 282 ? -7.146 -26.784 -31.967 1.00 69.98 282 MET A O 1
ATOM 2226 N N . GLY A 1 283 ? -5.846 -25.163 -31.126 1.00 67.90 283 GLY A N 1
ATOM 2227 C CA . GLY A 1 283 ? -6.135 -24.226 -32.198 1.00 66.30 283 GLY A CA 1
ATOM 2228 C C . GLY A 1 283 ? -6.719 -22.904 -31.743 1.00 71.05 283 GLY A C 1
ATOM 2229 O O . GLY A 1 283 ? -6.840 -21.981 -32.565 1.00 68.75 283 GLY A O 1
ATOM 2230 N N . ASP A 1 284 ? -7.095 -22.767 -30.469 1.00 73.78 284 ASP A N 1
ATOM 2231 C CA . ASP A 1 284 ? -7.605 -21.507 -29.930 1.00 70.55 284 ASP A CA 1
ATOM 2232 C C . ASP A 1 284 ? -6.426 -20.597 -29.586 1.00 71.10 284 ASP A C 1
ATOM 2233 O O . ASP A 1 284 ? -6.129 -20.304 -28.426 1.00 72.33 284 ASP A O 1
ATOM 2238 N N . SER A 1 285 ? -5.752 -20.134 -30.637 1.00 70.42 285 SER A N 1
ATOM 2239 C CA . SER A 1 285 ? -4.554 -19.327 -30.449 1.00 72.18 285 SER A CA 1
ATOM 2240 C C . SER A 1 285 ? -4.832 -18.038 -29.684 1.00 75.32 285 SER A C 1
ATOM 2241 O O . SER A 1 285 ? -3.899 -17.461 -29.108 1.00 77.76 285 SER A O 1
ATOM 2244 N N . SER A 1 286 ? -6.080 -17.570 -29.662 1.00 71.44 286 SER A N 1
ATOM 2245 C CA . SER A 1 286 ? -6.404 -16.307 -29.005 1.00 75.02 286 SER A CA 1
ATOM 2246 C C . SER A 1 286 ? -6.569 -16.440 -27.498 1.00 71.79 286 SER A C 1
ATOM 2247 O O . SER A 1 286 ? -6.708 -15.418 -26.819 1.00 73.88 286 SER A O 1
ATOM 2250 N N . VAL A 1 287 ? -6.571 -17.660 -26.956 1.00 70.25 287 VAL A N 1
ATOM 2251 C CA . VAL A 1 287 ? -6.559 -17.794 -25.503 1.00 73.73 287 VAL A CA 1
ATOM 2252 C C . VAL A 1 287 ? -5.306 -17.142 -24.916 1.00 74.71 287 VAL A C 1
ATOM 2253 O O . VAL A 1 287 ? -5.317 -16.675 -23.772 1.00 74.52 287 VAL A O 1
ATOM 2257 N N . GLN A 1 288 ? -4.217 -17.085 -25.690 1.00 71.60 288 GLN A N 1
ATOM 2258 C CA . GLN A 1 288 ? -2.977 -16.499 -25.188 1.00 75.36 288 GLN A CA 1
ATOM 2259 C C . GLN A 1 288 ? -3.192 -15.063 -24.720 1.00 76.79 288 GLN A C 1
ATOM 2260 O O . GLN A 1 288 ? -2.710 -14.668 -23.650 1.00 73.88 288 GLN A O 1
ATOM 2266 N N . ASP A 1 289 ? -3.908 -14.262 -25.515 1.00 78.89 289 ASP A N 1
ATOM 2267 C CA . ASP A 1 289 ? -4.158 -12.874 -25.134 1.00 76.43 289 ASP A CA 1
ATOM 2268 C C . ASP A 1 289 ? -5.097 -12.782 -23.938 1.00 73.90 289 ASP A C 1
ATOM 2269 O O . ASP A 1 289 ? -5.027 -11.819 -23.165 1.00 75.38 289 ASP A O 1
ATOM 2274 N N . GLN A 1 290 ? -5.977 -13.765 -23.768 1.00 72.11 290 GLN A N 1
ATOM 2275 C CA . GLN A 1 290 ? -6.780 -13.823 -22.557 1.00 72.92 290 GLN A CA 1
ATOM 2276 C C . GLN A 1 290 ? -5.905 -14.039 -21.326 1.00 75.41 290 GLN A C 1
ATOM 2277 O O . GLN A 1 290 ? -6.158 -13.459 -20.263 1.00 75.99 290 GLN A O 1
ATOM 2283 N N . TRP A 1 291 ? -4.873 -14.878 -21.451 1.00 74.13 291 TRP A N 1
ATOM 2284 C CA . TRP A 1 291 ? -3.935 -15.088 -20.352 1.00 72.78 291 TRP A CA 1
ATOM 2285 C C . TRP A 1 291 ? -3.236 -13.791 -19.964 1.00 73.19 291 TRP A C 1
ATOM 2286 O O . TRP A 1 291 ? -3.073 -13.492 -18.775 1.00 73.67 291 TRP A O 1
ATOM 2297 N N . LYS A 1 292 ? -2.799 -13.015 -20.959 1.00 72.85 292 LYS A N 1
ATOM 2298 C CA . LYS A 1 292 ? -2.103 -11.766 -20.673 1.00 74.15 292 LYS A CA 1
ATOM 2299 C C . LYS A 1 292 ? -3.007 -10.808 -19.909 1.00 77.93 292 LYS A C 1
ATOM 2300 O O . LYS A 1 292 ? -2.623 -10.272 -18.861 1.00 79.39 292 LYS A O 1
ATOM 2304 N N . GLU A 1 293 ? -4.226 -10.590 -20.410 1.00 80.01 293 GLU A N 1
ATOM 2305 C CA . GLU A 1 293 ? -5.173 -9.744 -19.689 1.00 83.26 293 GLU A CA 1
ATOM 2306 C C . GLU A 1 293 ? -5.461 -10.301 -18.299 1.00 79.64 293 GLU A C 1
ATOM 2307 O O . GLU A 1 293 ? -5.551 -9.544 -17.325 1.00 78.71 293 GLU A O 1
ATOM 2309 N N . LEU A 1 294 ? -5.592 -11.623 -18.183 1.00 80.18 294 LEU A N 1
ATOM 2310 C CA . LEU A 1 294 ? -6.009 -12.251 -16.933 1.00 79.05 294 LEU A CA 1
ATOM 2311 C C . LEU A 1 294 ? -4.902 -12.324 -15.890 1.00 82.00 294 LEU A C 1
ATOM 2312 O O . LEU A 1 294 ? -5.188 -12.673 -14.737 1.00 84.19 294 LEU A O 1
ATOM 2317 N N . SER A 1 295 ? -3.659 -12.015 -16.258 1.00 79.21 295 SER A N 1
ATOM 2318 C CA . SER A 1 295 ? -2.529 -12.122 -15.345 1.00 80.36 295 SER A CA 1
ATOM 2319 C C . SER A 1 295 ? -2.178 -10.799 -14.678 1.00 81.53 295 SER A C 1
ATOM 2320 O O . SER A 1 295 ? -1.253 -10.762 -13.860 1.00 80.21 295 SER A O 1
ATOM 2323 N N . HIS A 1 296 ? -2.883 -9.716 -15.011 1.00 82.23 296 HIS A N 1
ATOM 2324 C CA . HIS A 1 296 ? -2.629 -8.402 -14.420 1.00 82.25 296 HIS A CA 1
ATOM 2325 C C . HIS A 1 296 ? -1.174 -7.993 -14.602 1.00 81.57 296 HIS A C 1
ATOM 2326 O O . HIS A 1 296 ? -0.575 -7.368 -13.728 1.00 81.78 296 HIS A O 1
ATOM 2333 N N . GLU A 1 297 ? -0.592 -8.347 -15.748 1.00 81.72 297 GLU A N 1
ATOM 2334 C CA . GLU A 1 297 ? 0.844 -8.153 -15.894 1.00 78.39 297 GLU A CA 1
ATOM 2335 C C . GLU A 1 297 ? 1.236 -6.681 -15.917 1.00 80.98 297 GLU A C 1
ATOM 2336 O O . GLU A 1 297 ? 2.427 -6.374 -15.779 1.00 80.70 297 GLU A O 1
ATOM 2342 N N . ASP A 1 298 ? 0.279 -5.767 -16.049 1.00 85.20 298 ASP A N 1
ATOM 2343 C CA . ASP A 1 298 ? 0.554 -4.345 -15.919 1.00 86.74 298 ASP A CA 1
ATOM 2344 C C . ASP A 1 298 ? 0.021 -3.844 -14.583 1.00 87.74 298 ASP A C 1
ATOM 2345 O O . ASP A 1 298 ? -0.986 -4.342 -14.068 1.00 88.32 298 ASP A O 1
ATOM 2350 N N . LEU A 1 299 ? 0.720 -2.867 -14.016 1.00 86.68 299 LEU A N 1
ATOM 2351 C CA . LEU A 1 299 ? 0.312 -2.291 -12.743 1.00 90.50 299 LEU A CA 1
ATOM 2352 C C . LEU A 1 299 ? 1.307 -1.224 -12.301 1.00 95.70 299 LEU A C 1
ATOM 2353 O O . LEU A 1 299 ? 1.907 -1.325 -11.231 1.00 101.40 299 LEU A O 1
ATOM 2355 N N . ASP B 2 7 ? 19.625 -26.554 6.755 1.00 84.35 1160 ASP D N 1
ATOM 2356 C CA . ASP B 2 7 ? 20.256 -26.754 5.449 1.00 84.20 1160 ASP D CA 1
ATOM 2357 C C . ASP B 2 7 ? 19.894 -28.123 4.869 1.00 80.73 1160 ASP D C 1
ATOM 2358 O O . ASP B 2 7 ? 20.695 -28.777 4.189 1.00 75.26 1160 ASP D O 1
ATOM 2363 N N . TYR B 2 8 ? 18.672 -28.554 5.157 0.82 79.65 1161 TYR D N 1
ATOM 2364 C CA . TYR B 2 8 ? 18.074 -29.699 4.499 0.82 74.44 1161 TYR D CA 1
ATOM 2365 C C . TYR B 2 8 ? 16.885 -29.231 3.686 0.82 77.57 1161 TYR D C 1
ATOM 2366 O O . TYR B 2 8 ? 16.280 -28.196 3.979 0.82 79.89 1161 TYR D O 1
ATOM 2375 N N . TYR B 2 9 ? 16.568 -29.992 2.646 1.00 77.30 1162 TYR D N 1
ATOM 2376 C CA . TYR B 2 9 ? 15.445 -29.611 1.806 1.00 77.02 1162 TYR D CA 1
ATOM 2377 C C . TYR B 2 9 ? 14.124 -30.089 2.393 1.00 79.73 1162 TYR D C 1
ATOM 2378 O O . TYR B 2 9 ? 13.155 -29.324 2.460 1.00 79.23 1162 TYR D O 1
ATOM 2387 N N . VAL B 2 10 ? 14.069 -31.347 2.825 1.00 80.55 1163 VAL D N 1
ATOM 2388 C CA . VAL B 2 10 ? 12.835 -31.925 3.357 1.00 84.87 1163 VAL D CA 1
ATOM 2389 C C . VAL B 2 10 ? 12.937 -32.133 4.872 1.00 83.68 1163 VAL D C 1
ATOM 2390 O O . VAL B 2 10 ? 13.831 -31.592 5.530 1.00 80.27 1163 VAL D O 1
#

Secondary structure (DSSP, 8-state):
-THHHHHHHHHHT-HHHHHHHHHHHS-----HHHHSGGGGGG-S-TT----TTTEEE-S-SS--EEEEEEEEETTTTEEEEEEPPPPTTTHHHHHHHHHHTT--EEEE-S-SEETTEE-----S-SBTTB-EEETTTTEEEEEEEEEE-SSEEEEEEEEEETTT--EEEEEEEEE-S--TT---S-HHHHHHHHHHHHHTTTT-TTSPPEEEESSSSSSHHHHHHHHHHHHHHIIIII-GGG--HHHHHHHHTTTSTT-S-SHHHHHHHHHHHHHHHHHHHT-TTHHHHHHHHTT---/----

Foldseek 3Di:
DCVVVQVVCVVVVCLVVLVVVLQVPFDDADQVLCPDPVNPVQAPDPPFAWHPVFAAFQPDPPGGDHRWGWQQPPLLRFIEIFHAAGDPPCLLVVVSSCVVLQFAEEEEEADCAAPNDRLHDPSADPDQVDWDADPVQQKIKGWDDKDAWDFKIKTWMWIARNVVRDIGIHIYIYGYQAHDLGGDPALLLLVLSLVVCVVVCSRPVVGGHYYYYYRSRAAVVLLNVLLVSLLSVCLSVVHLVPRDSSVSSSSSSVTTHRHHPDSVSSSVSVVNNVQCVCCSVPVVCVSVVSVVVNNGHD/DDDD

Radius of gyration: 18.77 Å; Cα contacts (8 Å, |Δi|>4): 594; chains: 2; bounding box: 54×46×38 Å

Sequence (302 aa):
EMEKEFEQIDKSGSWAAIYEDIRHEASDFPCRVAKLPKNKNRNRYRDVSPFDHSRIKLHQEDNDYINASLIKMEEAQRSYILTQGPLPNTCGHFWEMVWEQKSRGVVMLNRVMEKGSLKCAQYWPQKEEKEMIFEDTNLKLTLISEDIKSYYTVRQLELENLTTQETREILHFHYTTWPAFGVPESPASFLNFLFKVRESGSLSPEHGPVVVHCSAGIGRSGTFCLADTCLLLMDKRKDPSSVDIKKVLLEMRKFRMGLIATADQLRFSYLAVIEGAKFIMGDSSVQDQWKELSHEDLDYYV

Nearest PDB structures (foldseek):
  8exm-assembly1_A  TM=1.003E+00  e=2.401E-62  Homo sapiens
  8exk-assembly1_A  TM=1.003E+00  e=4.106E-60  Homo sapiens
  7l0c-assembly1_A  TM=1.000E+00  e=2.824E-59  Homo sapiens
  8exi-assembly1_A  TM=1.001E+00  e=4.010E-59  Homo sapiens
  2nta-assembly1_A  TM=9.981E-01  e=5.694E-59  Homo sapiens

GO terms:
  GO:0004721 phosphoprotein phosphatase activity (F, IMP)
  GO:0043407 negative regulation of MAP kinase activity (P, IMP)
  GO:2000646 positive regulation of receptor catabolic process (P, IMP)
  GO:0033157 regulation of intracellular protein transport (P, IMP)
  GO:0098554 cytoplasmic side of endoplasmic reticulum membrane (C, IDA)
  GO:1903898 negative regulation of PERK-mediated unfolded protein response (P, IDA)
  GO:0034620 cellular response to unfolded protein (P, TAS)
  GO:1903896 positive regulation of IRE1-mediated unfolded protein response (P, TAS)
  GO:0032991 protein-containing complex (C, IDA)
  GO:0004725 protein tyrosine phosphatase activity (F, IDA)
  GO:0035335 peptidyl-tyrosine dephosphorylation (P, IDA)
  GO:0005769 early endosome (C, IDA)
  GO:0005886 plasma membrane (C, IDA)
  GO:0030100 regulation of endocytosis (P, IDA)
  GO:0030968 endoplasmic reticulum unfolded protein response (P, IDA)
  GO:0035335 peptidyl-tyrosine dephosphorylation (P, IMP)
  GO:0035791 platelet-derived growth factor receptor-beta signaling pathway (P, IMP)
  GO:0009966 regulation of signal transduction (P, IMP)
  GO:0030036 actin cytoskeleton organization (P, IMP)
  GO:1902202 regulation of hepatocyte growth factor receptor signaling pathway (P, IMP)

Organism: Homo sapiens (NCBI:txid9606)